Protein AF-A0A7S2L6E2-F1 (afdb_monomer_lite)

Structure (mmCIF, N/CA/C/O backbone):
data_AF-A0A7S2L6E2-F1
#
_entry.id   AF-A0A7S2L6E2-F1
#
loop_
_atom_site.group_PDB
_atom_site.id
_atom_site.type_symbol
_atom_site.label_atom_id
_atom_site.label_alt_id
_atom_site.label_comp_id
_atom_site.label_asym_id
_atom_site.label_entity_id
_atom_site.label_seq_id
_atom_site.pdbx_PDB_ins_code
_atom_site.Cartn_x
_atom_site.Cartn_y
_atom_site.Cartn_z
_atom_site.occupancy
_atom_site.B_iso_or_equiv
_atom_site.auth_seq_id
_atom_site.auth_comp_id
_atom_site.auth_asym_id
_atom_site.auth_atom_id
_atom_site.pdbx_PDB_model_num
ATOM 1 N N . TRP A 1 1 ? -18.688 -14.674 18.213 1.00 57.94 1 TRP A N 1
ATOM 2 C CA . TRP A 1 1 ? -18.823 -13.548 17.259 1.00 57.94 1 TRP A CA 1
ATOM 3 C C . TRP A 1 1 ? -17.588 -12.657 17.196 1.00 57.94 1 TRP A C 1
ATOM 5 O O . TRP A 1 1 ? -17.232 -12.228 16.106 1.00 57.94 1 TRP A O 1
ATOM 15 N N . ASP A 1 2 ? -16.899 -12.403 18.311 1.00 62.44 2 ASP A N 1
ATOM 16 C CA . ASP A 1 2 ? -15.713 -11.535 18.310 1.00 62.44 2 ASP A CA 1
ATOM 17 C C . ASP A 1 2 ? -14.498 -12.112 17.561 1.00 62.44 2 ASP A C 1
ATOM 19 O O . ASP A 1 2 ? -13.817 -11.354 16.877 1.00 62.44 2 ASP A O 1
ATOM 23 N N . CYS A 1 3 ? -14.286 -13.435 17.555 1.00 66.88 3 CYS A N 1
ATOM 24 C CA . CYS A 1 3 ? -13.212 -14.052 16.760 1.00 66.88 3 CYS A CA 1
ATOM 25 C C . CYS A 1 3 ? -13.378 -13.791 15.254 1.00 66.88 3 CYS A C 1
ATOM 27 O O . CYS A 1 3 ? -12.407 -13.504 14.566 1.00 66.88 3 CYS A O 1
ATOM 29 N N . VAL A 1 4 ? -14.619 -13.820 14.750 1.00 79.94 4 VAL A N 1
ATOM 30 C CA . VAL A 1 4 ? -14.927 -13.592 13.326 1.00 79.94 4 VAL A CA 1
ATOM 31 C C . VAL A 1 4 ? -14.573 -12.163 12.905 1.00 79.94 4 VAL A C 1
ATOM 33 O O . VAL A 1 4 ? -14.143 -11.939 11.779 1.00 79.94 4 VAL A O 1
ATOM 36 N N . ARG A 1 5 ? -14.682 -11.193 13.822 1.00 81.50 5 ARG A N 1
ATOM 37 C CA . ARG A 1 5 ? -14.295 -9.796 13.569 1.00 81.50 5 ARG A CA 1
ATOM 38 C C . ARG A 1 5 ? -12.783 -9.613 13.450 1.00 81.50 5 ARG A C 1
ATOM 40 O O . ARG A 1 5 ? -12.361 -8.671 12.795 1.00 81.50 5 ARG A O 1
ATOM 47 N N . LEU A 1 6 ? -11.984 -10.492 14.059 1.00 84.81 6 LEU A N 1
ATOM 48 C CA . LEU A 1 6 ? -10.519 -10.437 14.008 1.00 84.81 6 LEU A CA 1
ATOM 49 C C . LEU A 1 6 ? -9.946 -11.041 12.722 1.00 84.81 6 LEU A C 1
ATOM 51 O O . LEU A 1 6 ? -8.892 -10.596 12.274 1.00 84.81 6 LEU A O 1
ATOM 55 N N . VAL A 1 7 ? -10.641 -12.017 12.125 1.00 88.88 7 VAL A N 1
ATOM 56 C CA . VAL A 1 7 ? -10.213 -12.736 10.910 1.00 88.88 7 VAL A CA 1
ATOM 57 C C . VAL A 1 7 ? -9.675 -11.816 9.807 1.00 88.88 7 VAL A C 1
ATOM 59 O O . VAL A 1 7 ? -8.563 -12.079 9.356 1.00 88.88 7 VAL A O 1
ATOM 62 N N . PRO A 1 8 ? -10.364 -10.738 9.381 1.00 90.75 8 PRO A N 1
ATOM 63 C CA . PRO A 1 8 ? -9.850 -9.886 8.307 1.00 90.75 8 PRO A CA 1
ATOM 64 C C . PRO A 1 8 ? -8.519 -9.206 8.661 1.00 90.75 8 PRO A C 1
ATOM 66 O O . PRO A 1 8 ? -7.648 -9.100 7.807 1.00 90.75 8 PRO A O 1
ATOM 69 N N . PHE A 1 9 ? -8.316 -8.802 9.918 1.00 93.62 9 PHE A N 1
ATOM 70 C CA . PHE A 1 9 ? -7.087 -8.129 10.357 1.00 93.62 9 PHE A CA 1
ATOM 71 C C . PHE A 1 9 ? -5.931 -9.105 10.533 1.00 93.62 9 PHE A C 1
ATOM 73 O O . PHE A 1 9 ? -4.810 -8.822 10.126 1.00 93.62 9 PHE A O 1
ATOM 80 N N . VAL A 1 10 ? -6.203 -10.271 11.121 1.00 93.06 10 VAL A N 1
ATOM 81 C CA . VAL A 1 10 ? -5.196 -11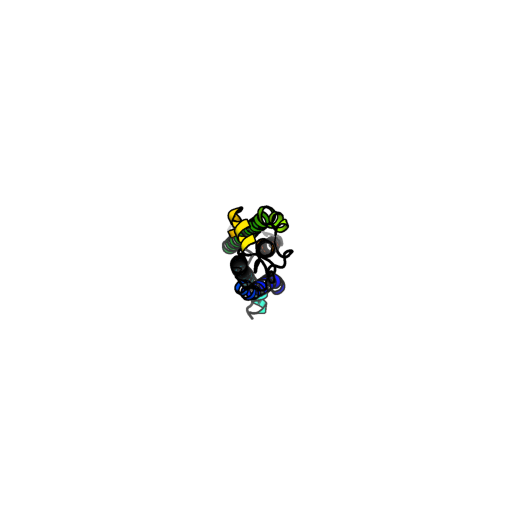.324 11.282 1.00 93.06 10 VAL A CA 1
ATOM 82 C C . VAL A 1 10 ? -4.794 -11.871 9.915 1.00 93.06 10 VAL A C 1
ATOM 84 O O . VAL A 1 10 ? -3.606 -11.975 9.635 1.00 93.06 10 VAL A O 1
ATOM 87 N N . GLY A 1 11 ? -5.764 -12.149 9.042 1.00 94.25 11 GLY A N 1
ATOM 88 C CA . GLY A 1 11 ? -5.516 -12.621 7.681 1.00 94.25 11 GLY A CA 1
ATOM 89 C C . GLY A 1 11 ? -4.717 -11.617 6.852 1.00 94.25 11 GLY A C 1
ATOM 90 O O . GLY A 1 11 ? -3.721 -12.000 6.242 1.00 94.25 11 GLY A O 1
ATOM 91 N N . TRP A 1 12 ? -5.092 -10.332 6.884 1.00 96.31 12 TRP A N 1
ATOM 92 C CA . TRP A 1 12 ? -4.345 -9.283 6.180 1.00 96.31 12 TRP A CA 1
ATOM 93 C C . TRP A 1 12 ? -2.931 -9.097 6.741 1.00 96.31 12 TRP A C 1
ATOM 95 O O . TRP A 1 12 ? -1.981 -8.981 5.975 1.00 96.31 12 TRP A O 1
ATOM 105 N N . SER A 1 13 ? -2.767 -9.147 8.067 1.00 94.75 13 SER A N 1
ATOM 106 C CA . SER A 1 13 ? -1.455 -9.083 8.725 1.00 94.75 13 SER A CA 1
ATOM 107 C C . SER A 1 13 ? -0.544 -10.246 8.318 1.00 94.75 13 SER A C 1
ATOM 109 O O . SER A 1 13 ? 0.611 -10.033 7.963 1.00 94.75 13 SER A O 1
ATOM 111 N N . ILE A 1 14 ? -1.069 -11.477 8.307 1.00 94.94 14 ILE A N 1
ATOM 112 C CA . ILE A 1 14 ? -0.335 -12.666 7.855 1.00 94.94 14 ILE A CA 1
ATOM 113 C C . ILE A 1 14 ? 0.101 -12.482 6.399 1.00 94.94 14 ILE A C 1
ATOM 115 O O . ILE A 1 14 ? 1.290 -12.582 6.107 1.00 94.94 14 ILE A O 1
ATOM 119 N N . MET A 1 15 ? -0.834 -12.149 5.504 1.00 95.50 15 MET A N 1
ATOM 120 C CA . MET A 1 15 ? -0.528 -11.867 4.097 1.00 95.50 15 MET A CA 1
ATOM 121 C C . MET A 1 15 ? 0.571 -10.809 3.946 1.00 95.50 15 MET A C 1
ATOM 123 O O . MET A 1 15 ? 1.507 -11.010 3.176 1.00 95.50 15 MET A O 1
ATOM 127 N N . ALA A 1 16 ? 0.498 -9.717 4.710 1.00 94.19 16 ALA A N 1
ATOM 128 C CA . ALA A 1 16 ? 1.498 -8.657 4.682 1.00 94.19 16 ALA A CA 1
ATOM 129 C C . ALA A 1 16 ? 2.886 -9.147 5.099 1.00 94.19 16 ALA A C 1
ATOM 131 O O . ALA A 1 16 ? 3.859 -8.892 4.394 1.00 94.19 16 ALA A O 1
ATOM 132 N N . ILE A 1 17 ? 2.982 -9.901 6.193 1.00 94.75 17 ILE A N 1
ATOM 133 C CA . ILE A 1 17 ? 4.255 -10.443 6.681 1.00 94.75 17 ILE A CA 1
ATOM 134 C C . ILE A 1 17 ? 4.875 -11.400 5.655 1.00 94.75 17 ILE A C 1
ATOM 136 O O . ILE A 1 17 ? 6.070 -11.309 5.378 1.00 94.75 17 ILE A O 1
ATOM 140 N N . PHE A 1 18 ? 4.074 -12.288 5.060 1.00 95.00 18 PHE A N 1
ATOM 141 C CA . PHE A 1 18 ? 4.559 -13.255 4.070 1.00 95.00 18 PHE A CA 1
ATOM 142 C C . PHE A 1 18 ? 4.944 -12.622 2.728 1.00 95.00 18 PHE A C 1
ATOM 144 O O . PHE A 1 18 ? 5.744 -13.202 1.999 1.00 95.00 18 PHE A O 1
ATOM 151 N N . ALA A 1 19 ? 4.430 -11.433 2.408 1.00 91.06 19 ALA A N 1
ATOM 152 C CA . ALA A 1 19 ? 4.796 -10.720 1.189 1.00 91.06 19 ALA A CA 1
ATOM 153 C C . ALA A 1 19 ? 6.170 -10.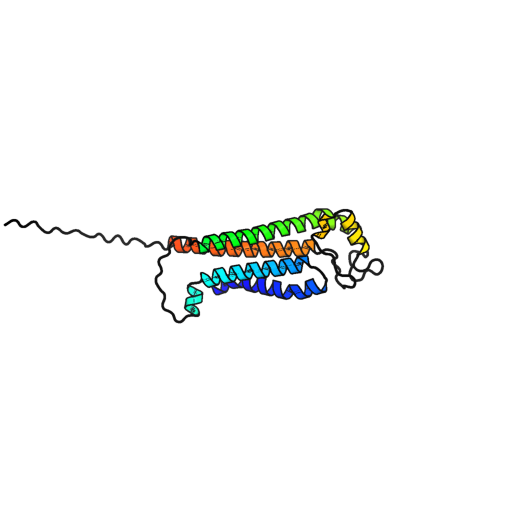023 1.281 1.00 91.06 19 ALA A C 1
ATOM 155 O O . ALA A 1 19 ? 6.833 -9.841 0.259 1.00 91.06 19 ALA A O 1
ATOM 156 N N . ILE A 1 20 ? 6.636 -9.675 2.492 1.00 91.94 20 ILE A N 1
ATOM 157 C CA . ILE A 1 20 ? 7.893 -8.930 2.703 1.00 91.94 20 ILE A CA 1
ATOM 158 C C . ILE A 1 20 ? 9.111 -9.619 2.061 1.00 91.94 20 ILE A C 1
ATOM 160 O O . ILE A 1 20 ? 9.826 -8.938 1.324 1.00 91.94 20 ILE A O 1
ATOM 164 N N . PRO A 1 21 ? 9.377 -10.927 2.275 1.00 91.50 21 PRO A N 1
ATOM 165 C CA . PRO A 1 21 ? 10.561 -11.571 1.707 1.00 91.50 21 PRO A CA 1
ATOM 166 C C . PRO A 1 21 ? 10.574 -11.552 0.176 1.00 91.50 21 PRO A C 1
ATOM 168 O O . PRO A 1 21 ? 11.630 -11.345 -0.416 1.00 91.50 21 PRO A O 1
ATOM 171 N N . GLY A 1 22 ? 9.408 -11.720 -0.459 1.00 88.50 22 GLY A N 1
ATOM 172 C CA . GLY A 1 22 ? 9.279 -11.693 -1.917 1.00 88.50 22 GLY A CA 1
ATOM 173 C C . GLY A 1 22 ? 9.608 -10.317 -2.494 1.00 88.50 22 GLY A C 1
ATOM 174 O O . GLY A 1 22 ? 10.464 -10.200 -3.369 1.00 88.50 22 GLY A O 1
ATOM 175 N N . TYR A 1 23 ? 9.005 -9.259 -1.948 1.00 88.44 23 TYR A N 1
ATOM 176 C CA . TYR A 1 23 ? 9.288 -7.892 -2.396 1.00 88.44 23 TYR A CA 1
ATOM 177 C C . TYR A 1 23 ? 10.726 -7.459 -2.100 1.00 88.44 23 TYR A C 1
ATOM 179 O O . TYR A 1 23 ? 11.367 -6.825 -2.940 1.00 88.44 23 TYR A O 1
ATOM 187 N N . ALA A 1 24 ? 11.273 -7.857 -0.949 1.00 88.81 24 ALA A N 1
ATOM 188 C CA . ALA A 1 24 ? 12.662 -7.588 -0.598 1.00 88.81 24 ALA A CA 1
ATOM 189 C C . ALA A 1 24 ? 13.649 -8.292 -1.546 1.00 88.81 24 ALA A C 1
ATOM 191 O O . ALA A 1 24 ? 14.655 -7.691 -1.923 1.00 88.81 24 ALA A O 1
ATOM 192 N N . ALA A 1 25 ? 13.358 -9.526 -1.972 1.00 87.38 25 ALA A N 1
ATOM 193 C CA . ALA A 1 25 ? 14.197 -10.264 -2.919 1.00 87.38 25 ALA A CA 1
ATOM 194 C C . ALA A 1 25 ? 14.266 -9.582 -4.296 1.00 87.38 25 ALA A C 1
ATOM 196 O O . ALA A 1 25 ? 15.330 -9.548 -4.914 1.00 87.38 25 ALA A O 1
ATOM 197 N N . ILE A 1 26 ? 13.155 -8.989 -4.742 1.00 85.50 26 ILE A N 1
ATOM 198 C CA . ILE A 1 26 ? 13.049 -8.257 -6.016 1.00 85.50 26 ILE A CA 1
ATOM 199 C C . ILE A 1 26 ? 13.599 -6.819 -5.890 1.00 85.50 26 ILE A C 1
ATOM 201 O O . ILE A 1 26 ? 13.895 -6.169 -6.890 1.00 85.50 26 ILE A O 1
ATOM 205 N N . GLY A 1 27 ? 13.810 -6.325 -4.664 1.00 84.31 27 GLY A N 1
ATOM 206 C CA . GLY A 1 27 ? 14.335 -4.983 -4.382 1.00 84.31 27 GLY A CA 1
ATOM 207 C C . GLY A 1 27 ? 13.270 -3.888 -4.313 1.00 84.31 27 GLY A C 1
ATOM 208 O O . GLY A 1 27 ? 13.601 -2.704 -4.294 1.00 84.31 27 GLY A O 1
ATOM 209 N N . TRP A 1 28 ? 11.992 -4.254 -4.248 1.00 87.56 28 TRP A N 1
ATOM 210 C CA . TRP A 1 28 ? 10.897 -3.295 -4.164 1.00 87.56 28 TRP A CA 1
ATOM 211 C C . TRP A 1 28 ? 10.680 -2.823 -2.725 1.00 87.56 28 TRP A C 1
ATOM 213 O O . TRP A 1 28 ? 9.952 -3.429 -1.941 1.00 87.56 28 TRP A O 1
ATOM 223 N N . VAL A 1 29 ? 11.321 -1.709 -2.373 1.00 87.94 29 VAL A N 1
ATOM 224 C CA . VAL A 1 29 ? 11.284 -1.153 -1.010 1.00 87.94 29 VAL A CA 1
ATOM 225 C C . VAL A 1 29 ? 9.899 -0.607 -0.627 1.00 87.94 29 VAL A C 1
ATOM 227 O O . VAL A 1 29 ? 9.450 -0.835 0.491 1.00 87.94 29 VAL A O 1
ATOM 230 N N . ALA A 1 30 ? 9.192 0.076 -1.529 1.00 87.44 30 ALA A N 1
ATOM 231 C CA . ALA A 1 30 ? 7.873 0.655 -1.274 1.00 87.44 30 ALA A CA 1
ATOM 232 C C . ALA A 1 30 ? 6.820 -0.390 -0.855 1.00 87.44 30 ALA A C 1
ATOM 234 O O . ALA A 1 30 ? 6.229 -0.193 0.210 1.00 87.44 30 ALA A O 1
ATOM 235 N N . PRO A 1 31 ? 6.645 -1.539 -1.542 1.00 87.81 31 PRO A N 1
ATOM 236 C CA . PRO A 1 31 ? 5.717 -2.564 -1.068 1.00 87.81 31 PRO A CA 1
ATOM 237 C C . PRO A 1 31 ? 6.149 -3.204 0.255 1.00 87.81 31 PRO A C 1
ATOM 239 O O . PRO A 1 31 ? 5.291 -3.578 1.053 1.00 87.81 31 PRO A O 1
ATOM 242 N N . VAL A 1 32 ? 7.454 -3.280 0.558 1.00 91.81 32 VAL A N 1
ATOM 243 C CA . VAL A 1 32 ? 7.920 -3.693 1.897 1.00 91.81 32 VAL A CA 1
ATOM 244 C C . VAL A 1 32 ? 7.445 -2.698 2.959 1.00 91.81 32 VAL A C 1
ATOM 246 O O . VAL A 1 32 ? 6.893 -3.106 3.983 1.00 91.81 32 VAL A O 1
ATOM 249 N N . VAL A 1 33 ? 7.599 -1.393 2.718 1.00 93.38 33 VAL A N 1
ATOM 250 C CA . VAL A 1 33 ? 7.110 -0.354 3.639 1.00 93.38 33 VAL A CA 1
ATOM 251 C C . VAL A 1 33 ? 5.583 -0.408 3.759 1.00 93.38 33 VAL A C 1
ATOM 253 O O . VAL A 1 33 ? 5.063 -0.361 4.876 1.00 93.38 33 VAL A O 1
ATOM 256 N N . ALA A 1 34 ? 4.857 -0.586 2.652 1.00 93.81 34 ALA A N 1
ATOM 257 C CA . ALA A 1 34 ? 3.402 -0.735 2.647 1.00 93.81 34 ALA A CA 1
ATOM 258 C C . ALA A 1 34 ? 2.944 -1.975 3.436 1.00 93.81 34 ALA A C 1
ATOM 260 O O . ALA A 1 34 ? 1.967 -1.908 4.191 1.00 93.81 34 ALA A O 1
ATOM 261 N N . ALA A 1 35 ? 3.661 -3.096 3.336 1.00 93.88 35 ALA A N 1
ATOM 262 C CA . ALA A 1 35 ? 3.393 -4.310 4.104 1.00 93.88 35 ALA A CA 1
ATOM 263 C C . ALA A 1 35 ? 3.634 -4.108 5.611 1.00 93.88 35 ALA A C 1
ATOM 265 O O . ALA A 1 35 ? 2.788 -4.487 6.429 1.00 93.88 35 ALA A O 1
ATOM 266 N N . VAL A 1 36 ? 4.728 -3.444 6.001 1.00 95.88 36 VAL A N 1
ATOM 267 C CA . VAL A 1 36 ? 4.995 -3.085 7.408 1.00 95.88 36 VAL A CA 1
ATOM 268 C C . VAL A 1 36 ? 3.906 -2.155 7.946 1.00 95.88 36 VAL A C 1
ATOM 270 O O . VAL A 1 36 ? 3.340 -2.414 9.009 1.00 95.88 36 VAL A O 1
ATOM 273 N N . PHE A 1 37 ? 3.545 -1.118 7.189 1.00 96.62 37 PHE A N 1
ATOM 274 C CA . PHE A 1 37 ? 2.451 -0.205 7.523 1.00 96.62 37 PHE A CA 1
ATOM 275 C C . PHE A 1 37 ? 1.122 -0.952 7.728 1.00 96.62 37 PHE A C 1
ATOM 277 O O . PHE A 1 37 ? 0.434 -0.748 8.731 1.00 96.62 37 PHE A O 1
ATOM 284 N N . SER A 1 38 ? 0.800 -1.881 6.826 1.00 96.81 38 SER A N 1
ATOM 285 C CA . SER A 1 38 ? -0.403 -2.721 6.898 1.00 96.81 38 SER A CA 1
ATOM 286 C C . SER A 1 38 ? -0.408 -3.613 8.143 1.00 96.81 38 SER A C 1
ATOM 288 O O . SER A 1 38 ? -1.436 -3.743 8.811 1.00 96.81 38 SER A O 1
ATOM 290 N N . THR A 1 39 ? 0.749 -4.184 8.489 1.00 96.19 39 THR A N 1
ATOM 291 C CA . THR A 1 39 ? 0.941 -5.024 9.681 1.00 96.19 39 THR A CA 1
ATOM 292 C C . THR A 1 39 ? 0.725 -4.219 10.960 1.00 96.19 39 THR A C 1
ATOM 294 O O . THR A 1 39 ? -0.006 -4.659 11.850 1.00 96.19 39 THR A O 1
ATOM 297 N N . LEU A 1 40 ? 1.291 -3.009 11.040 1.00 96.50 40 LEU A N 1
ATOM 298 C CA . LEU A 1 40 ? 1.101 -2.109 12.180 1.00 96.50 40 LEU A CA 1
ATOM 299 C C . LEU A 1 40 ? -0.371 -1.735 12.351 1.00 96.50 40 LEU A C 1
ATOM 301 O O . LEU A 1 40 ? -0.918 -1.894 13.442 1.00 96.50 40 LEU A O 1
ATOM 305 N N . MET A 1 41 ? -1.037 -1.307 11.274 1.00 96.81 41 MET A N 1
ATOM 306 C CA . MET A 1 41 ? -2.470 -1.004 11.301 1.00 96.81 41 MET A CA 1
ATOM 307 C C . MET A 1 41 ? -3.282 -2.198 11.824 1.00 96.81 41 MET A C 1
ATOM 309 O O . MET A 1 41 ? -4.127 -2.033 12.705 1.00 96.81 41 MET A O 1
ATOM 313 N N . CYS A 1 42 ? -3.010 -3.408 11.325 1.00 95.44 42 CYS A N 1
ATOM 314 C CA . CYS A 1 42 ? -3.701 -4.616 11.774 1.00 95.44 42 CYS A CA 1
ATOM 315 C C . CYS A 1 42 ? -3.427 -4.927 13.246 1.00 95.44 42 CYS A C 1
ATOM 317 O O . CYS A 1 42 ? -4.357 -5.290 13.963 1.00 95.44 42 CYS A O 1
ATOM 319 N N . ALA A 1 43 ? -2.196 -4.742 13.728 1.00 93.94 43 ALA A N 1
ATOM 320 C CA . ALA A 1 43 ? -1.859 -4.922 15.137 1.00 93.94 43 ALA A CA 1
ATOM 321 C C . ALA A 1 43 ? -2.652 -3.959 16.036 1.00 93.94 43 ALA A C 1
ATOM 323 O O . ALA A 1 43 ? -3.227 -4.390 17.038 1.00 93.94 43 ALA A O 1
ATOM 324 N N . PHE A 1 44 ? -2.770 -2.683 15.650 1.00 93.25 44 PHE A N 1
ATOM 325 C CA . PHE A 1 44 ? -3.605 -1.715 16.369 1.00 93.25 44 PHE A CA 1
ATOM 326 C C . PHE A 1 44 ? -5.089 -2.090 16.335 1.00 93.25 44 PHE A C 1
ATOM 328 O O . PHE A 1 44 ? -5.757 -2.026 17.369 1.00 93.25 44 PHE A O 1
ATOM 335 N N . ALA A 1 45 ? -5.603 -2.528 15.184 1.00 91.19 45 ALA A N 1
ATOM 336 C CA . ALA A 1 45 ? -6.991 -2.959 15.046 1.00 91.19 45 ALA A CA 1
ATOM 337 C C . ALA A 1 45 ? -7.302 -4.182 15.922 1.00 91.19 45 ALA A C 1
ATOM 339 O O . ALA A 1 45 ? -8.282 -4.181 16.673 1.00 91.19 45 ALA A O 1
ATOM 340 N N . VAL A 1 46 ? -6.436 -5.200 15.892 1.00 90.12 46 VAL A N 1
ATOM 341 C CA . VAL A 1 46 ? -6.543 -6.398 16.736 1.00 90.12 46 VAL A CA 1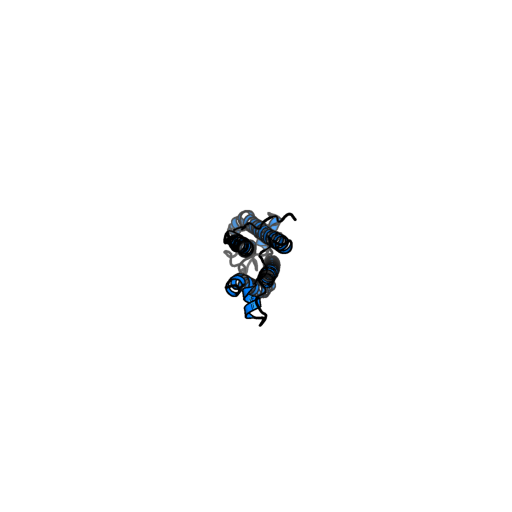
ATOM 342 C C . VAL A 1 46 ? -6.461 -6.021 18.210 1.00 90.12 46 VAL A C 1
ATOM 344 O O . VAL A 1 46 ? -7.316 -6.445 18.984 1.00 90.12 46 VAL A O 1
ATOM 347 N N . HIS A 1 47 ? -5.503 -5.178 18.605 1.00 87.69 47 HIS A N 1
ATOM 348 C CA . HIS A 1 47 ? -5.378 -4.716 19.987 1.00 87.69 47 HIS A CA 1
ATOM 349 C C . HIS A 1 47 ? -6.630 -3.958 20.454 1.00 87.69 47 HIS A C 1
ATOM 351 O O . HIS A 1 47 ? -7.144 -4.212 21.545 1.00 87.69 47 HIS A O 1
ATOM 357 N N . ALA A 1 48 ? -7.179 -3.070 19.622 1.00 85.75 48 ALA A N 1
ATOM 358 C CA . ALA A 1 48 ? -8.414 -2.347 19.918 1.00 85.75 48 ALA A CA 1
ATOM 359 C C . ALA A 1 48 ? -9.609 -3.298 20.092 1.00 85.75 48 ALA A C 1
ATOM 361 O O . ALA A 1 48 ? -10.388 -3.174 21.039 1.00 85.75 48 ALA A O 1
ATOM 362 N N . MET A 1 49 ? -9.745 -4.296 19.217 1.00 82.62 49 MET A N 1
ATOM 363 C CA . MET A 1 49 ? -10.818 -5.288 19.310 1.00 82.62 49 MET A CA 1
ATOM 364 C C . MET A 1 49 ? -10.655 -6.238 20.493 1.00 82.62 49 MET A C 1
ATOM 366 O O . MET A 1 49 ? -11.654 -6.543 21.145 1.00 82.62 49 MET A O 1
ATOM 370 N N . TRP A 1 50 ? -9.425 -6.641 20.810 1.00 77.69 50 TRP A N 1
ATOM 371 C CA . TRP A 1 50 ? -9.095 -7.456 21.978 1.00 77.69 50 TRP A CA 1
ATOM 372 C C . TRP A 1 50 ? -9.384 -6.718 23.284 1.00 77.69 50 TRP A C 1
ATOM 374 O O . TRP A 1 50 ? -9.990 -7.264 24.204 1.00 77.69 50 TRP A O 1
ATOM 384 N N . THR A 1 51 ? -8.997 -5.442 23.362 1.00 74.06 51 THR A N 1
ATOM 385 C CA . THR A 1 51 ? -9.207 -4.632 24.568 1.00 74.06 51 THR A CA 1
ATOM 386 C C . THR A 1 51 ? -10.674 -4.282 24.814 1.00 74.06 51 THR A C 1
ATOM 388 O O . THR A 1 51 ? -11.068 -4.031 25.953 1.00 74.06 51 THR A O 1
ATOM 391 N N . THR A 1 52 ? -11.489 -4.317 23.761 1.00 66.75 52 THR A N 1
ATOM 392 C CA . THR A 1 52 ? -12.910 -3.939 23.801 1.00 66.75 52 THR A CA 1
ATOM 393 C C . THR A 1 52 ? -13.852 -5.153 23.721 1.00 66.75 52 THR A C 1
ATOM 395 O O . THR A 1 52 ? -15.062 -5.018 23.887 1.00 66.75 52 THR A O 1
ATOM 398 N N . GLY A 1 53 ? -13.341 -6.359 23.453 1.00 63.38 53 GLY A N 1
ATOM 399 C CA . GLY A 1 53 ? -14.133 -7.588 23.371 1.00 63.38 53 GLY A CA 1
ATOM 400 C C . GLY A 1 53 ? -14.482 -8.151 24.746 1.00 63.38 53 GLY A C 1
ATOM 401 O O . GLY A 1 53 ? -13.660 -8.828 25.359 1.00 63.38 53 GLY A O 1
ATOM 402 N N . ARG A 1 54 ? -15.711 -7.897 25.220 1.00 58.44 54 ARG A N 1
ATOM 403 C CA . ARG A 1 54 ? -16.273 -8.541 26.425 1.00 58.44 54 ARG A CA 1
ATOM 404 C C . ARG A 1 54 ? -16.390 -10.057 26.243 1.00 58.44 54 ARG A C 1
ATOM 406 O O . ARG A 1 54 ? -15.877 -10.798 27.073 1.00 58.44 54 ARG A O 1
ATOM 413 N N . ASP A 1 55 ? -16.968 -10.496 25.125 1.00 53.25 55 ASP A N 1
ATOM 414 C CA . ASP A 1 55 ? -17.284 -11.909 24.874 1.00 53.25 55 ASP A CA 1
ATOM 415 C C . ASP A 1 55 ? -16.025 -12.768 24.703 1.00 53.25 55 ASP A C 1
ATOM 417 O O . ASP A 1 55 ? -15.980 -13.917 25.132 1.00 53.25 55 ASP A O 1
ATOM 421 N N . LEU A 1 56 ? -14.980 -12.212 24.081 1.00 52.50 56 LEU A N 1
ATOM 422 C CA . LEU A 1 56 ? -13.725 -12.930 23.844 1.00 52.50 56 LEU A CA 1
ATOM 423 C C . LEU A 1 56 ? -12.906 -13.087 25.130 1.00 52.50 56 LEU A C 1
ATOM 425 O O . LEU A 1 56 ? -12.309 -14.136 25.358 1.00 52.50 56 LEU A O 1
ATOM 429 N N . ARG A 1 57 ? -12.937 -12.069 26.003 1.00 56.44 57 ARG A N 1
ATOM 430 C CA . ARG A 1 57 ? -12.396 -12.182 27.360 1.00 56.44 57 ARG A CA 1
ATOM 431 C C . ARG A 1 57 ? -13.200 -13.176 28.181 1.00 56.44 57 ARG A C 1
ATOM 433 O O . ARG A 1 57 ? -12.583 -14.035 28.781 1.00 56.44 57 ARG A O 1
ATOM 440 N N . GLN A 1 58 ? -14.530 -13.136 28.168 1.00 54.03 58 GLN A N 1
ATOM 441 C CA . GLN A 1 58 ? -15.357 -14.104 28.907 1.00 54.03 58 GLN A CA 1
ATOM 442 C C . GLN A 1 58 ? -15.162 -15.557 28.444 1.00 54.03 58 GLN A C 1
ATOM 444 O O . GLN A 1 58 ? -15.230 -16.466 29.260 1.00 54.03 58 GLN A O 1
ATOM 449 N N . TYR A 1 59 ? -14.873 -15.794 27.161 1.00 52.75 59 TYR A N 1
ATOM 450 C CA . TYR A 1 59 ? -14.554 -17.141 26.668 1.00 52.75 59 TYR A CA 1
ATOM 451 C C . TYR A 1 59 ? -13.174 -17.653 27.120 1.00 52.75 59 TYR A C 1
ATOM 453 O O . TYR A 1 59 ? -12.992 -18.859 27.256 1.00 52.75 59 TYR A O 1
ATOM 461 N N . LEU A 1 60 ? -12.199 -16.758 27.324 1.00 55.44 60 LEU A N 1
ATOM 462 C CA . LEU A 1 60 ? -10.818 -17.101 27.705 1.00 55.44 60 LEU A CA 1
ATOM 463 C C . LEU A 1 60 ? -10.520 -16.935 29.201 1.00 55.44 60 LEU A C 1
ATOM 465 O O . LEU A 1 60 ? -9.559 -17.509 29.703 1.00 55.44 60 LEU A O 1
ATOM 469 N N . SER A 1 61 ? -11.322 -16.152 29.914 1.00 46.91 61 SER A N 1
ATOM 470 C CA . SER A 1 61 ? -11.213 -15.936 31.351 1.00 46.91 61 SER A CA 1
ATOM 471 C C . SER A 1 61 ? -12.460 -16.485 32.031 1.00 46.91 61 SER A C 1
ATOM 473 O O . SER A 1 61 ? -13.567 -16.035 31.765 1.00 46.91 61 SER A O 1
ATOM 475 N N . LEU A 1 62 ? -12.256 -17.449 32.932 1.00 47.94 62 LEU A N 1
ATOM 476 C CA . LEU A 1 62 ? -13.230 -18.022 33.877 1.00 47.94 62 LEU A CA 1
ATOM 477 C C . LEU A 1 62 ? -13.769 -16.981 34.890 1.00 47.94 62 LEU A C 1
ATOM 479 O O . LEU A 1 62 ? -14.025 -17.307 36.046 1.00 47.94 62 LEU A O 1
ATOM 483 N N . LEU A 1 63 ? -13.867 -15.708 34.506 1.00 46.31 63 LEU A N 1
ATOM 484 C CA . LEU A 1 63 ? -14.229 -14.613 35.394 1.00 46.31 63 LEU A CA 1
ATOM 485 C C . LEU A 1 63 ? -15.708 -14.242 35.211 1.00 46.31 63 LEU A C 1
ATOM 487 O O . LEU A 1 63 ? -16.187 -14.189 34.073 1.00 46.31 63 LEU A O 1
ATOM 491 N N . PRO A 1 64 ? -16.438 -13.983 36.313 1.00 47.53 64 PRO A N 1
ATOM 492 C CA . PRO A 1 64 ? -17.845 -13.633 36.245 1.00 47.53 64 PRO A CA 1
ATOM 493 C C . PRO A 1 64 ? -18.051 -12.341 35.451 1.00 47.53 64 PRO A C 1
ATOM 495 O O . PRO A 1 64 ? -17.227 -11.426 35.473 1.00 47.53 64 PRO A O 1
ATOM 498 N N . ALA A 1 65 ? -19.174 -12.278 34.739 1.00 53.34 65 ALA A N 1
ATOM 499 C CA . ALA A 1 65 ? -19.603 -11.088 34.029 1.00 53.34 65 ALA A CA 1
ATOM 500 C C . ALA A 1 65 ? -19.877 -9.956 35.031 1.00 53.34 65 ALA A C 1
ATOM 502 O O . ALA A 1 65 ? -20.892 -9.981 35.716 1.00 53.34 65 ALA A O 1
ATOM 503 N N . GLU A 1 66 ? -18.990 -8.966 35.131 1.00 51.16 66 GLU A N 1
ATOM 504 C CA . GLU A 1 66 ? -19.347 -7.721 35.810 1.00 51.16 66 GLU A CA 1
ATOM 505 C C . GLU A 1 66 ? -20.280 -6.889 34.920 1.00 51.16 66 GLU A C 1
ATOM 507 O O . GLU A 1 66 ? -19.932 -6.504 33.792 1.00 51.16 66 GLU A O 1
ATOM 512 N N . ASP A 1 67 ? -21.463 -6.597 35.464 1.00 44.50 67 ASP A N 1
ATOM 513 C CA . ASP A 1 67 ? -22.519 -5.745 34.916 1.00 44.50 67 ASP A CA 1
ATOM 514 C C . ASP A 1 67 ? -22.075 -4.274 34.845 1.00 44.50 67 ASP A C 1
ATOM 516 O O . ASP A 1 67 ? -22.548 -3.391 35.555 1.00 44.50 67 ASP A O 1
ATOM 520 N N . GLY A 1 68 ? -21.118 -3.978 33.968 1.00 48.53 68 GLY A N 1
ATOM 521 C CA . GLY A 1 68 ? -20.710 -2.603 33.701 1.00 48.53 68 GLY A CA 1
ATOM 522 C C . GLY A 1 68 ? -21.713 -1.923 32.772 1.00 48.53 68 GLY A C 1
ATOM 523 O O . GLY A 1 68 ? -21.726 -2.214 31.568 1.00 48.53 68 GLY A O 1
ATOM 524 N N . ALA A 1 69 ? -22.516 -1.015 33.327 1.00 42.56 69 ALA A N 1
ATOM 525 C CA . ALA A 1 69 ? -23.364 -0.081 32.594 1.00 42.56 69 ALA A CA 1
ATOM 526 C C . ALA A 1 69 ? -22.573 0.630 31.479 1.00 42.56 69 ALA A C 1
ATOM 528 O O . ALA A 1 69 ? -21.453 1.101 31.687 1.00 42.56 69 ALA A O 1
ATOM 529 N N . ALA A 1 70 ? -23.153 0.691 30.278 1.00 48.97 70 ALA A N 1
ATOM 530 C CA . ALA A 1 70 ? -22.539 1.320 29.115 1.00 48.97 70 ALA A CA 1
ATOM 531 C C . ALA A 1 70 ? -22.491 2.847 29.288 1.00 48.97 70 ALA A C 1
ATOM 533 O O . ALA A 1 70 ? -23.444 3.558 28.972 1.00 48.97 70 ALA A O 1
ATOM 534 N N . THR A 1 71 ? -21.370 3.365 29.784 1.00 45.06 71 THR A N 1
ATOM 535 C CA . THR A 1 71 ? -21.032 4.785 29.659 1.00 45.06 71 THR A CA 1
ATOM 536 C C . THR A 1 71 ? -20.651 5.086 28.203 1.00 45.06 71 THR A C 1
ATOM 538 O O . THR A 1 71 ? -20.226 4.194 27.466 1.00 45.06 71 THR A O 1
ATOM 541 N N . GLY A 1 72 ? -20.893 6.322 27.745 1.00 52.50 72 GLY A N 1
ATOM 542 C CA . GLY A 1 72 ? -20.671 6.755 26.356 1.00 52.50 72 GLY A CA 1
ATOM 543 C C . GLY A 1 72 ? -19.243 6.506 25.831 1.00 52.50 72 GLY A C 1
ATOM 544 O O . GLY A 1 72 ? -18.389 6.009 26.563 1.00 52.50 72 GLY A O 1
ATOM 545 N N . PRO A 1 73 ? -18.938 6.846 24.561 1.00 58.84 73 PRO A N 1
ATOM 546 C CA . PRO A 1 73 ? -17.647 6.518 23.961 1.00 58.84 73 PRO A CA 1
ATOM 547 C C . PRO A 1 73 ? -16.502 7.069 24.814 1.00 58.84 73 PRO A C 1
ATOM 549 O O . PRO A 1 73 ? -16.318 8.284 24.922 1.00 58.84 73 PRO A O 1
ATOM 552 N N . SER A 1 74 ? -15.747 6.151 25.419 1.00 69.88 74 SER A N 1
ATOM 553 C CA . SER A 1 74 ? -14.611 6.468 26.275 1.00 69.88 74 SER A CA 1
ATOM 554 C C . SER A 1 74 ? -13.556 7.256 25.493 1.00 69.88 74 SER A C 1
ATOM 556 O O . SER A 1 74 ? -13.472 7.158 24.263 1.00 69.88 74 SER A O 1
ATOM 558 N N . ALA A 1 75 ? -12.705 8.015 26.191 1.00 75.25 75 ALA A N 1
ATOM 559 C CA . ALA A 1 75 ? -11.565 8.697 25.570 1.00 75.25 75 ALA A CA 1
ATOM 560 C C . ALA A 1 75 ? -10.708 7.732 24.719 1.00 75.25 75 ALA A C 1
ATOM 562 O O . ALA A 1 75 ? -10.268 8.091 23.628 1.00 75.25 75 ALA A O 1
ATOM 563 N N . ALA A 1 76 ? -10.586 6.472 25.155 1.00 75.94 76 ALA A N 1
ATOM 564 C CA . ALA A 1 76 ? -9.924 5.402 24.412 1.00 75.94 76 ALA A CA 1
ATOM 565 C C . ALA A 1 76 ? -10.606 5.086 23.066 1.00 75.94 76 ALA A C 1
ATOM 567 O O . ALA A 1 76 ? -9.924 4.931 22.056 1.00 75.94 76 ALA A O 1
ATOM 568 N N . THR A 1 77 ? -11.942 5.063 23.011 1.00 77.94 77 THR A N 1
ATOM 569 C CA . THR A 1 77 ? -12.691 4.822 21.760 1.00 77.94 77 THR A CA 1
ATOM 570 C C . THR A 1 77 ? -12.483 5.958 20.757 1.00 77.94 77 THR A C 1
ATOM 572 O O . THR A 1 77 ? -12.343 5.722 19.554 1.00 77.94 77 THR A O 1
ATOM 575 N N . ARG A 1 78 ? -12.429 7.207 21.242 1.00 83.31 78 ARG A N 1
ATOM 576 C CA . ARG A 1 78 ? -12.133 8.379 20.402 1.00 83.31 78 ARG A CA 1
ATOM 577 C C . ARG A 1 78 ? -10.714 8.308 19.842 1.00 83.31 78 ARG A C 1
ATOM 579 O O . ARG A 1 78 ? -10.547 8.464 18.638 1.00 83.31 78 ARG A O 1
ATOM 586 N N . ALA A 1 79 ? -9.727 7.993 20.681 1.00 87.06 79 ALA A N 1
ATOM 587 C CA . ALA A 1 79 ? -8.340 7.829 20.253 1.00 87.06 79 ALA A CA 1
ATOM 588 C C . ALA A 1 79 ? -8.194 6.719 19.197 1.00 87.06 79 ALA A C 1
ATOM 590 O O . ALA A 1 79 ? -7.617 6.957 18.141 1.00 87.06 79 ALA A O 1
ATOM 591 N N . GLN A 1 80 ? -8.794 5.545 19.421 1.00 88.69 80 GLN A N 1
ATOM 592 C CA . GLN A 1 80 ? -8.795 4.442 18.449 1.00 88.69 80 GLN A CA 1
ATOM 593 C C . GLN A 1 80 ? -9.466 4.827 17.127 1.00 88.69 80 GLN A C 1
ATOM 595 O O . GLN A 1 80 ? -8.975 4.466 16.062 1.00 88.69 80 GLN A O 1
ATOM 600 N N . THR A 1 81 ? -10.557 5.595 17.185 1.00 89.75 81 THR A N 1
ATOM 601 C CA . THR A 1 81 ? -11.210 6.121 15.981 1.00 89.75 81 THR A CA 1
ATOM 602 C C . THR A 1 81 ? -10.271 7.046 15.212 1.00 89.75 81 THR A C 1
ATOM 604 O O . THR A 1 81 ? -10.138 6.886 14.005 1.00 89.75 81 THR A O 1
ATOM 607 N N . CYS A 1 82 ? -9.597 7.983 15.888 1.00 92.44 82 CYS A N 1
ATOM 608 C CA . CYS A 1 82 ? -8.629 8.868 15.240 1.00 92.44 82 CYS A CA 1
ATOM 609 C C . CYS A 1 82 ? -7.498 8.071 14.581 1.00 92.44 82 CYS A C 1
ATOM 611 O O . CYS A 1 82 ? -7.184 8.318 13.425 1.00 92.44 82 CYS A O 1
ATOM 613 N N . VAL A 1 83 ? -6.943 7.075 15.277 1.00 93.44 83 VAL A N 1
ATOM 614 C CA . VAL A 1 83 ? -5.887 6.208 14.733 1.00 93.44 83 VAL A CA 1
ATOM 615 C C . VAL A 1 83 ? -6.371 5.471 13.481 1.00 93.44 83 VAL A C 1
ATOM 617 O O . VAL A 1 83 ? -5.697 5.496 12.455 1.00 93.44 83 VAL A O 1
ATOM 620 N N . ALA A 1 84 ? -7.558 4.866 13.528 1.00 93.44 84 ALA A N 1
ATOM 621 C CA . ALA A 1 84 ? -8.130 4.146 12.395 1.00 93.44 84 ALA A CA 1
ATOM 622 C C . ALA A 1 84 ? -8.430 5.065 11.193 1.00 93.44 84 ALA A C 1
ATOM 624 O O . ALA A 1 84 ? -8.183 4.676 10.048 1.00 93.44 84 ALA A O 1
ATOM 625 N N . VAL A 1 85 ? -8.896 6.299 11.438 1.00 95.75 85 VAL A N 1
ATOM 626 C CA . VAL A 1 85 ? -9.048 7.328 10.393 1.00 95.75 85 VAL A CA 1
ATOM 627 C C . VAL A 1 85 ? -7.693 7.666 9.782 1.00 95.75 85 VAL A C 1
ATOM 629 O O . VAL A 1 85 ? -7.573 7.627 8.562 1.00 95.75 85 VAL A O 1
ATOM 632 N N . THR A 1 86 ? -6.672 7.940 10.596 1.00 96.38 86 THR A N 1
ATOM 633 C CA . THR A 1 86 ? -5.333 8.286 10.104 1.00 96.38 86 THR A CA 1
ATOM 634 C C . THR A 1 86 ? -4.758 7.182 9.224 1.00 96.38 86 THR A C 1
ATOM 636 O O . THR A 1 86 ? -4.344 7.468 8.106 1.00 96.38 86 THR A O 1
ATOM 639 N N . PHE A 1 87 ? -4.789 5.920 9.670 1.00 96.69 87 PHE A N 1
ATOM 640 C CA . PHE A 1 87 ? -4.315 4.797 8.855 1.00 96.69 87 PHE A CA 1
ATOM 641 C C . PHE A 1 87 ? -5.077 4.684 7.530 1.00 96.69 87 PHE A C 1
ATOM 643 O O . PHE A 1 87 ? -4.455 4.525 6.485 1.00 96.69 87 PHE A O 1
ATOM 650 N N . SER A 1 88 ? -6.406 4.816 7.556 1.00 96.62 88 SER A N 1
ATOM 651 C CA . SER A 1 88 ? -7.227 4.715 6.343 1.00 96.62 88 SER A CA 1
ATOM 652 C C . SER A 1 88 ? -6.930 5.850 5.360 1.00 96.62 88 SER A C 1
ATOM 654 O O . SER A 1 88 ? -6.749 5.606 4.171 1.00 96.62 88 SER A O 1
ATOM 656 N N . VAL A 1 89 ? -6.845 7.092 5.849 1.00 97.62 89 VAL A N 1
ATOM 657 C CA . VAL A 1 89 ? -6.554 8.273 5.022 1.00 97.62 89 VAL A CA 1
ATOM 658 C C . VAL A 1 89 ? -5.162 8.176 4.413 1.00 97.62 89 VAL A C 1
ATOM 660 O O . VAL A 1 89 ? -5.022 8.391 3.214 1.00 97.62 89 VAL A O 1
ATOM 663 N N . VAL A 1 90 ? -4.150 7.813 5.206 1.00 97.62 90 VAL A N 1
ATOM 664 C CA . VAL A 1 90 ? -2.778 7.636 4.709 1.00 97.62 90 VAL A CA 1
ATOM 665 C C . VAL A 1 90 ? -2.725 6.532 3.653 1.00 97.62 90 VAL A C 1
ATOM 667 O O . VAL A 1 90 ? -2.125 6.742 2.604 1.00 97.62 90 VAL A O 1
ATOM 670 N N . ALA A 1 91 ? -3.403 5.401 3.878 1.00 97.19 91 ALA A N 1
ATOM 671 C CA . ALA A 1 91 ? -3.458 4.301 2.916 1.00 97.19 91 ALA A CA 1
ATOM 672 C C . ALA A 1 91 ? -4.076 4.733 1.576 1.00 97.19 91 ALA A C 1
ATOM 674 O O . ALA A 1 91 ? -3.480 4.512 0.528 1.00 97.19 91 ALA A O 1
ATOM 675 N N . P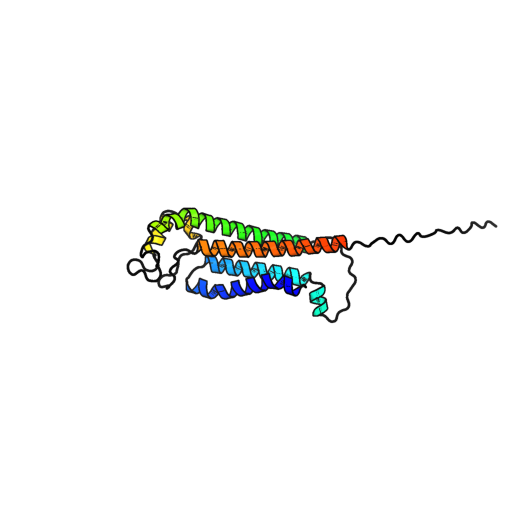HE A 1 92 ? -5.240 5.393 1.596 1.00 98.19 92 PHE A N 1
ATOM 676 C CA . PHE A 1 92 ? -5.892 5.846 0.363 1.00 98.19 92 PHE A CA 1
ATOM 677 C C . PHE A 1 92 ? -5.146 6.983 -0.332 1.00 98.19 92 PHE A C 1
ATOM 679 O O . PHE A 1 92 ? -5.106 7.008 -1.558 1.00 98.19 92 PHE A O 1
ATOM 686 N N . ALA A 1 93 ? -4.556 7.917 0.419 1.00 97.31 93 ALA A N 1
ATOM 687 C CA . ALA A 1 93 ? -3.770 9.002 -0.161 1.00 97.31 93 ALA A CA 1
ATOM 688 C C . ALA A 1 93 ? -2.522 8.464 -0.870 1.00 97.31 93 ALA A C 1
ATOM 690 O O . ALA A 1 93 ? -2.223 8.884 -1.986 1.00 97.31 93 ALA A O 1
ATOM 691 N N . TRP A 1 94 ? -1.836 7.501 -0.250 1.00 96.50 94 TRP A N 1
ATOM 692 C CA . TRP A 1 94 ? -0.699 6.829 -0.867 1.00 96.50 94 TRP A CA 1
ATOM 693 C C . TRP A 1 94 ? -1.145 6.009 -2.087 1.00 96.50 94 TRP A C 1
ATOM 695 O O . TRP A 1 94 ? -0.617 6.214 -3.174 1.00 96.50 94 TRP A O 1
ATOM 705 N N . ALA A 1 95 ? -2.213 5.213 -1.977 1.00 96.75 95 ALA A N 1
ATOM 706 C CA . ALA A 1 95 ? -2.749 4.476 -3.123 1.00 96.75 95 ALA A CA 1
ATOM 707 C C . ALA A 1 95 ? -3.104 5.387 -4.312 1.00 96.75 95 ALA A C 1
ATOM 709 O O . ALA A 1 95 ? -2.812 5.068 -5.463 1.00 96.75 95 ALA A O 1
ATOM 710 N N . ALA A 1 96 ? -3.725 6.539 -4.040 1.00 97.31 96 ALA A N 1
ATOM 711 C CA . ALA A 1 96 ? -4.071 7.517 -5.064 1.00 97.31 96 ALA A CA 1
ATOM 712 C C . ALA A 1 96 ? -2.829 8.104 -5.746 1.00 97.31 96 ALA A C 1
ATOM 714 O O . ALA A 1 96 ? -2.845 8.288 -6.963 1.00 97.31 96 ALA A O 1
ATOM 715 N N . LEU A 1 97 ? -1.760 8.370 -4.988 1.00 95.50 97 LEU A N 1
ATOM 716 C CA . LEU A 1 97 ? -0.480 8.810 -5.540 1.00 95.50 97 LEU A CA 1
ATOM 717 C C . LEU A 1 97 ? 0.102 7.748 -6.480 1.00 95.50 97 LEU A C 1
ATOM 719 O O . LEU A 1 97 ? 0.429 8.075 -7.620 1.00 95.50 97 LEU A O 1
ATOM 723 N N . ASP A 1 98 ? 0.148 6.485 -6.057 1.00 94.62 98 ASP A N 1
ATOM 724 C CA . ASP A 1 98 ? 0.707 5.400 -6.871 1.00 94.62 98 ASP A CA 1
ATOM 725 C C . ASP A 1 98 ? -0.098 5.181 -8.161 1.00 94.62 98 ASP A C 1
ATOM 727 O O . ASP A 1 98 ? 0.468 5.059 -9.251 1.00 94.62 98 ASP A O 1
ATOM 731 N N . PHE A 1 99 ? -1.434 5.208 -8.082 1.00 96.19 99 PHE A N 1
ATOM 732 C CA . PHE A 1 99 ? -2.287 5.127 -9.270 1.00 96.19 99 PHE A CA 1
ATOM 733 C C . PHE A 1 99 ? -2.138 6.339 -10.188 1.00 96.19 99 PHE A C 1
ATOM 735 O O . PHE A 1 99 ? -2.177 6.179 -11.413 1.00 96.19 99 PHE A O 1
ATOM 742 N N . ALA A 1 100 ? -1.961 7.540 -9.633 1.00 96.25 100 ALA A N 1
ATOM 743 C CA . ALA A 1 100 ? -1.733 8.743 -10.421 1.00 96.25 100 ALA A CA 1
ATOM 744 C C . ALA A 1 100 ? -0.405 8.650 -11.179 1.00 96.25 100 ALA A C 1
ATOM 746 O O . ALA A 1 100 ? -0.394 8.833 -12.397 1.00 96.25 100 ALA A O 1
ATOM 747 N N . VAL A 1 101 ? 0.690 8.291 -10.503 1.00 94.38 101 VAL A N 1
ATOM 748 C CA . VAL A 1 101 ? 2.007 8.081 -11.130 1.00 94.38 101 VAL A CA 1
ATOM 749 C C . VAL A 1 101 ? 1.933 6.984 -12.192 1.00 94.38 101 VAL A C 1
ATOM 751 O O . VAL A 1 101 ? 2.400 7.175 -13.318 1.00 94.38 101 VAL A O 1
ATOM 754 N N . HIS A 1 102 ? 1.271 5.866 -11.886 1.00 94.25 102 HIS A N 1
ATOM 755 C CA . HIS A 1 102 ? 1.068 4.794 -12.853 1.00 94.25 102 HIS A CA 1
ATOM 756 C C . HIS A 1 102 ? 0.339 5.279 -14.107 1.00 94.25 102 HIS A C 1
ATOM 758 O O . HIS A 1 102 ? 0.806 5.044 -15.217 1.00 94.25 102 HIS A O 1
ATOM 764 N N . SER A 1 103 ? -0.788 5.969 -13.942 1.00 94.38 103 SER A N 1
ATOM 765 C CA . SER A 1 103 ? -1.659 6.352 -15.058 1.00 94.38 103 SER A CA 1
ATOM 766 C C . SER A 1 103 ? -1.078 7.485 -15.903 1.00 94.38 103 SER A C 1
ATOM 768 O O . SER A 1 103 ? -1.338 7.548 -17.101 1.00 94.38 103 SER A O 1
ATOM 770 N N . THR A 1 104 ? -0.305 8.386 -15.290 1.00 94.00 104 THR A N 1
ATOM 771 C CA . THR A 1 104 ? 0.186 9.608 -15.950 1.00 94.00 104 THR A CA 1
ATOM 772 C C . THR A 1 104 ? 1.595 9.487 -16.514 1.00 94.00 104 THR A C 1
ATOM 774 O O . THR A 1 104 ? 1.872 10.107 -17.537 1.00 94.00 104 THR A O 1
ATOM 777 N N . ALA A 1 105 ? 2.472 8.695 -15.893 1.00 92.69 105 ALA A N 1
ATOM 778 C CA . ALA A 1 105 ? 3.868 8.569 -16.313 1.00 92.69 105 ALA A CA 1
ATOM 779 C C . ALA A 1 105 ? 4.179 7.176 -16.872 1.00 92.69 105 ALA A C 1
ATOM 781 O O . ALA A 1 105 ? 4.708 7.050 -17.975 1.00 92.69 105 ALA A O 1
ATOM 782 N N . ILE A 1 106 ? 3.815 6.113 -16.147 1.00 90.88 106 ILE A N 1
ATOM 783 C CA . ILE A 1 106 ? 4.272 4.754 -16.482 1.00 90.88 106 ILE A CA 1
ATOM 784 C C . ILE A 1 106 ? 3.438 4.130 -17.600 1.00 90.88 106 ILE A C 1
ATOM 786 O O . ILE A 1 106 ? 3.997 3.645 -18.579 1.00 90.88 106 ILE A O 1
ATOM 790 N N . ALA A 1 107 ? 2.110 4.119 -17.478 1.00 92.50 107 ALA A N 1
ATOM 791 C CA . ALA A 1 107 ? 1.220 3.481 -18.445 1.00 92.50 107 ALA A CA 1
ATOM 792 C C . ALA A 1 107 ? 1.370 4.060 -19.865 1.00 92.50 107 ALA A C 1
ATOM 794 O O . ALA A 1 107 ? 1.451 3.261 -20.798 1.00 92.50 107 ALA A O 1
ATOM 795 N N . PRO A 1 108 ? 1.506 5.388 -20.062 1.00 91.88 108 PRO A N 1
ATOM 796 C CA . PRO A 1 108 ? 1.818 5.942 -21.379 1.00 91.88 108 PRO A CA 1
ATOM 797 C C . PRO A 1 108 ? 3.207 5.529 -21.888 1.00 91.88 108 PRO A C 1
ATOM 799 O O . PRO A 1 108 ? 3.366 5.227 -23.069 1.00 91.88 108 PRO A O 1
ATOM 802 N N . ALA A 1 109 ? 4.211 5.467 -21.005 1.00 89.81 109 ALA A N 1
ATOM 803 C CA . ALA A 1 109 ? 5.578 5.092 -21.368 1.00 89.81 109 ALA A CA 1
ATOM 804 C C . ALA A 1 109 ? 5.747 3.599 -21.704 1.00 89.81 109 ALA A C 1
ATOM 806 O O . ALA A 1 109 ? 6.712 3.233 -22.379 1.00 89.81 109 ALA A O 1
ATOM 807 N N . LYS A 1 110 ? 4.811 2.731 -21.287 1.00 88.12 110 LYS A N 1
ATOM 808 C CA . LYS A 1 110 ? 4.832 1.294 -21.617 1.00 88.12 110 LYS A CA 1
ATOM 809 C C . LYS A 1 110 ? 4.796 1.020 -23.119 1.00 88.12 110 LYS A C 1
ATOM 811 O O . LYS A 1 110 ? 5.315 0.001 -23.556 1.00 88.12 110 LYS A O 1
ATOM 816 N N . ALA A 1 111 ? 4.228 1.923 -23.921 1.00 87.50 111 ALA A N 1
ATOM 817 C CA . ALA A 1 111 ? 4.191 1.764 -25.376 1.00 87.50 111 ALA A CA 1
ATOM 818 C C . ALA A 1 111 ? 5.593 1.709 -26.014 1.00 87.50 111 ALA A C 1
ATOM 820 O O . ALA A 1 111 ? 5.747 1.140 -27.090 1.00 87.50 111 ALA A O 1
ATOM 821 N N . SER A 1 112 ? 6.607 2.284 -25.358 1.00 88.81 112 SER A N 1
ATOM 822 C CA . SER A 1 112 ? 8.004 2.251 -25.800 1.00 88.81 112 SER A CA 1
ATOM 823 C C . SER A 1 112 ? 8.875 1.316 -24.954 1.00 88.81 112 SER A C 1
ATOM 825 O O . SER A 1 112 ? 10.095 1.475 -24.945 1.00 88.81 112 SER A O 1
ATOM 827 N N . GLN A 1 113 ? 8.268 0.421 -24.170 1.00 87.31 113 GLN A N 1
ATOM 828 C CA . GLN A 1 113 ? 8.997 -0.520 -23.325 1.00 87.31 113 GLN A CA 1
ATOM 829 C C . GLN A 1 113 ? 9.683 -1.582 -24.205 1.00 87.31 113 GLN A C 1
ATOM 831 O O . GLN A 1 113 ? 9.032 -2.139 -25.096 1.00 87.31 113 GLN A O 1
ATOM 836 N N . PRO A 1 114 ? 10.982 -1.865 -23.998 1.00 86.06 114 PRO A N 1
ATOM 837 C CA . PRO A 1 114 ? 11.698 -2.864 -24.784 1.00 86.06 114 PRO A CA 1
ATOM 838 C C . PRO A 1 114 ? 11.222 -4.287 -24.459 1.00 86.06 114 PRO A C 1
ATOM 840 O O . PRO A 1 114 ? 10.490 -4.519 -23.493 1.00 86.06 114 PRO A O 1
ATOM 843 N N . CYS A 1 115 ? 11.634 -5.247 -25.293 1.00 85.00 115 CYS A N 1
ATOM 844 C CA . CYS A 1 115 ? 11.382 -6.678 -25.088 1.00 85.00 115 CYS A CA 1
ATOM 845 C C . CYS A 1 115 ? 9.901 -7.053 -24.884 1.00 85.00 115 CYS A C 1
ATOM 847 O O . CYS A 1 115 ? 9.585 -7.993 -24.163 1.00 85.00 115 CYS A O 1
ATOM 849 N N . GLY A 1 116 ? 8.971 -6.295 -25.480 1.00 81.56 116 GLY A N 1
ATOM 850 C CA . GLY A 1 116 ? 7.531 -6.558 -25.372 1.00 81.56 116 GLY A CA 1
ATOM 851 C C . GLY A 1 116 ? 6.967 -6.469 -23.946 1.00 81.56 116 GLY A C 1
ATOM 852 O O . GLY A 1 116 ? 5.831 -6.879 -23.724 1.00 81.56 116 GLY A O 1
ATOM 853 N N . GLY A 1 117 ? 7.738 -5.935 -22.991 1.00 79.12 117 GLY A N 1
ATOM 854 C CA . GLY A 1 117 ? 7.389 -5.897 -21.571 1.00 79.12 117 GLY A CA 1
ATOM 855 C C . GLY A 1 117 ? 7.923 -7.062 -20.728 1.00 79.12 117 GLY A C 1
ATOM 856 O O . GLY A 1 117 ? 7.759 -7.017 -19.512 1.00 79.12 117 GLY A O 1
ATOM 857 N N . GLU A 1 118 ? 8.594 -8.056 -21.319 1.00 83.50 118 GLU A N 1
ATOM 858 C CA . GLU A 1 118 ? 9.241 -9.173 -20.603 1.00 83.50 118 GLU A CA 1
ATOM 859 C C . GLU A 1 118 ? 10.632 -8.761 -20.102 1.00 83.50 118 GLU A C 1
ATOM 861 O O . GLU A 1 118 ? 11.681 -9.158 -20.614 1.00 83.50 118 GLU A O 1
ATOM 866 N N . CYS A 1 119 ? 10.651 -7.874 -19.110 1.00 83.56 119 CYS A N 1
ATOM 867 C CA . CYS A 1 119 ? 11.888 -7.251 -18.651 1.00 83.56 119 CYS A CA 1
ATOM 868 C C . CYS A 1 119 ? 12.826 -8.208 -17.907 1.00 83.56 119 CYS A C 1
ATOM 870 O O . CYS A 1 119 ? 14.033 -7.968 -17.912 1.00 83.56 119 CYS A O 1
ATOM 872 N N . GLY A 1 120 ? 12.325 -9.283 -17.290 1.00 81.56 120 GLY A N 1
ATOM 873 C CA . GLY A 1 120 ? 13.157 -10.234 -16.542 1.00 81.56 120 GLY A CA 1
ATOM 874 C C . GLY A 1 120 ? 14.139 -10.997 -17.434 1.00 81.56 120 GLY A C 1
ATOM 875 O O . GLY A 1 120 ? 15.239 -11.341 -17.002 1.00 81.56 120 GLY A O 1
ATOM 876 N N . HIS A 1 121 ? 13.774 -11.194 -18.703 1.00 82.69 121 HIS A N 1
ATOM 877 C CA . HIS A 1 121 ? 14.534 -11.979 -19.681 1.00 82.69 121 HIS A CA 1
ATOM 878 C C . HIS A 1 121 ? 15.001 -11.161 -20.893 1.00 82.69 121 HIS A C 1
ATOM 880 O O . HIS A 1 121 ? 15.464 -11.715 -21.891 1.00 82.69 121 HIS A O 1
ATOM 886 N N . CYS A 1 122 ? 14.907 -9.835 -20.810 1.00 84.31 122 CYS A N 1
ATOM 887 C CA . CYS A 1 122 ? 15.304 -8.942 -21.885 1.00 84.31 122 CYS A CA 1
ATOM 888 C C . CYS A 1 122 ? 16.828 -8.964 -22.082 1.00 84.31 122 CYS A C 1
ATOM 890 O O . CYS A 1 122 ? 17.583 -8.473 -21.245 1.00 84.31 122 CYS A O 1
ATOM 892 N N . ALA A 1 123 ? 17.287 -9.536 -23.200 1.00 84.81 123 ALA A N 1
ATOM 893 C CA . ALA A 1 123 ? 18.714 -9.645 -23.511 1.00 84.81 123 ALA A CA 1
ATOM 894 C C . ALA A 1 123 ? 19.357 -8.291 -23.864 1.00 84.81 123 ALA A C 1
ATOM 896 O O . ALA A 1 123 ? 20.538 -8.084 -23.596 1.00 84.81 123 ALA A O 1
ATOM 897 N N . GLU A 1 124 ? 18.586 -7.385 -24.473 1.00 85.44 124 GLU A N 1
ATOM 898 C CA . GLU A 1 124 ? 19.061 -6.071 -24.927 1.00 85.44 124 GLU A CA 1
ATOM 899 C C . GLU A 1 124 ? 19.118 -5.039 -23.791 1.00 85.44 124 GLU A C 1
ATOM 901 O O . GLU A 1 124 ? 20.036 -4.225 -23.745 1.00 85.44 124 GLU A O 1
ATOM 906 N N . ASP A 1 125 ? 18.161 -5.094 -22.861 1.00 82.62 125 ASP A N 1
ATOM 907 C CA . ASP A 1 125 ? 18.077 -4.218 -21.688 1.00 82.62 125 ASP A CA 1
ATOM 908 C C . ASP A 1 125 ? 17.579 -5.018 -20.471 1.00 82.62 125 ASP A C 1
ATOM 910 O O . ASP A 1 125 ? 16.373 -5.047 -20.200 1.00 82.62 125 ASP A O 1
ATOM 914 N N . PRO A 1 126 ? 18.476 -5.708 -19.740 1.00 85.19 126 PRO A N 1
ATOM 915 C CA . PRO A 1 126 ? 18.097 -6.513 -18.584 1.00 85.19 126 PRO A CA 1
ATOM 916 C C . PRO A 1 126 ? 17.289 -5.706 -17.563 1.00 85.19 126 PRO A C 1
ATOM 918 O O . PRO A 1 126 ? 17.682 -4.610 -17.160 1.00 85.19 126 PRO A O 1
ATOM 921 N N . ASN A 1 127 ? 16.142 -6.244 -17.141 1.00 85.06 127 ASN A N 1
ATOM 922 C CA . ASN A 1 127 ? 15.164 -5.577 -16.273 1.00 85.06 127 ASN A CA 1
ATOM 923 C C . ASN A 1 127 ? 14.585 -4.264 -16.830 1.00 85.06 127 ASN A C 1
ATOM 925 O O . ASN A 1 127 ? 13.944 -3.520 -16.085 1.00 85.06 127 ASN A O 1
ATOM 929 N N . CYS A 1 128 ? 14.753 -3.998 -18.130 1.00 89.06 128 CYS A N 1
ATOM 930 C CA . CYS A 1 128 ? 14.397 -2.739 -18.784 1.00 89.06 128 CYS A CA 1
ATOM 931 C C . CYS A 1 128 ? 14.984 -1.518 -18.055 1.00 89.06 128 CYS A C 1
ATOM 933 O O . CYS A 1 128 ? 14.306 -0.500 -17.887 1.00 89.06 128 CYS A O 1
ATOM 935 N N . ALA A 1 129 ? 16.212 -1.650 -17.542 1.00 88.12 129 ALA A N 1
ATOM 936 C CA . ALA A 1 129 ? 16.843 -0.662 -16.678 1.00 88.12 129 ALA A CA 1
ATOM 937 C C . ALA A 1 129 ? 17.073 0.670 -17.402 1.00 88.12 129 ALA A C 1
ATOM 939 O O . ALA A 1 129 ? 16.785 1.727 -16.839 1.00 88.12 129 ALA A O 1
ATOM 940 N N . SER A 1 130 ? 17.535 0.630 -18.655 1.00 90.19 130 SER A N 1
ATOM 941 C CA . SER A 1 130 ? 17.772 1.846 -19.440 1.00 90.19 130 SER A CA 1
ATOM 942 C C . SER A 1 130 ? 16.468 2.574 -19.770 1.00 90.19 130 SER A C 1
ATOM 944 O O . SER A 1 130 ? 16.379 3.797 -19.644 1.00 90.19 130 SER A O 1
ATOM 946 N N . TRP A 1 131 ? 15.417 1.822 -20.114 1.00 92.12 131 TRP A N 1
ATOM 947 C CA . TRP A 1 131 ? 14.086 2.385 -20.329 1.00 92.12 131 TRP A CA 1
ATOM 948 C C . TRP A 1 131 ? 13.524 2.999 -19.044 1.00 92.12 131 TRP A C 1
ATOM 950 O O . TRP A 1 131 ? 13.013 4.119 -19.081 1.00 92.12 131 TRP A O 1
ATOM 960 N N . ALA A 1 132 ? 13.645 2.304 -17.909 1.00 90.81 132 ALA A N 1
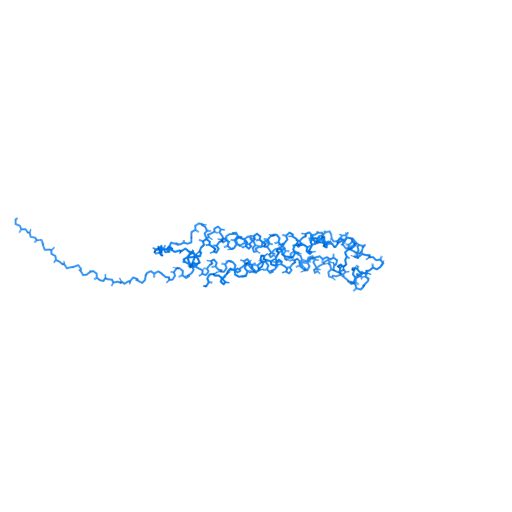ATOM 961 C CA . ALA A 1 132 ? 13.162 2.785 -16.619 1.00 90.81 132 ALA A CA 1
ATOM 962 C C . ALA A 1 132 ? 13.846 4.092 -16.204 1.00 90.81 132 ALA A C 1
ATOM 964 O O . ALA A 1 132 ? 13.169 5.020 -15.760 1.00 90.81 132 ALA A O 1
ATOM 965 N N . GLU A 1 133 ? 15.161 4.195 -16.407 1.00 91.06 133 GLU A N 1
ATOM 966 C CA . GLU A 1 133 ? 15.913 5.422 -16.143 1.00 91.06 133 GLU A CA 1
ATOM 967 C C . GLU A 1 133 ? 15.451 6.565 -17.056 1.00 91.06 133 GLU A C 1
ATOM 969 O O . GLU A 1 133 ? 15.136 7.654 -16.583 1.00 91.06 133 GLU A O 1
ATOM 974 N N . GLY A 1 134 ? 15.247 6.294 -18.348 1.00 91.69 134 GLY A N 1
ATOM 975 C CA . GLY A 1 134 ? 14.697 7.285 -19.275 1.00 91.69 134 GLY A CA 1
ATOM 976 C C . GLY A 1 134 ? 13.266 7.735 -18.940 1.00 91.69 134 GLY A C 1
ATOM 977 O O . GLY A 1 134 ? 12.852 8.826 -19.344 1.00 91.69 134 GLY A O 1
ATOM 978 N N . VAL A 1 135 ? 12.479 6.918 -18.230 1.00 91.69 135 VAL A N 1
ATOM 979 C CA . VAL A 1 135 ? 11.170 7.318 -17.680 1.00 91.69 135 VAL A CA 1
ATOM 980 C C . VAL A 1 135 ? 11.350 8.196 -16.441 1.00 91.69 135 VAL A C 1
ATOM 982 O O . VAL A 1 135 ? 10.659 9.209 -16.333 1.00 91.69 135 VAL A O 1
ATOM 985 N N . ARG A 1 136 ? 12.287 7.862 -15.545 1.00 91.44 136 ARG A N 1
ATOM 986 C CA . ARG A 1 136 ? 12.614 8.669 -14.355 1.00 91.44 136 ARG A CA 1
ATOM 987 C C . ARG A 1 136 ? 13.113 10.061 -14.708 1.00 91.44 136 ARG A C 1
ATOM 989 O O . ARG A 1 136 ? 12.623 11.036 -14.147 1.00 91.44 136 ARG A O 1
ATOM 996 N N . GLU A 1 137 ? 14.012 10.170 -15.682 1.00 92.25 137 GLU A N 1
ATOM 997 C CA . GLU A 1 137 ? 14.535 11.459 -16.150 1.00 92.25 137 GLU A CA 1
ATOM 998 C C . GLU A 1 137 ? 13.417 12.384 -16.655 1.00 92.25 137 GLU A C 1
ATOM 1000 O O . GLU A 1 137 ? 13.436 13.592 -16.417 1.00 92.25 137 GLU A O 1
ATOM 1005 N N . ARG A 1 138 ? 12.406 11.816 -17.326 1.00 93.00 138 ARG A N 1
ATOM 1006 C CA . ARG A 1 138 ? 11.237 12.560 -17.823 1.00 93.00 138 ARG A CA 1
ATOM 1007 C C . ARG A 1 138 ? 10.203 12.846 -16.737 1.00 93.00 138 ARG A C 1
ATOM 1009 O O . ARG A 1 138 ? 9.534 13.878 -16.786 1.00 93.00 138 ARG A O 1
ATOM 1016 N N . HIS A 1 139 ? 10.059 11.944 -15.770 1.00 91.94 139 HIS A N 1
ATOM 1017 C CA . HIS A 1 139 ? 9.059 12.013 -14.710 1.00 91.94 139 HIS A CA 1
ATOM 1018 C C . HIS A 1 139 ? 9.676 11.652 -13.349 1.00 91.94 139 HIS A C 1
ATOM 1020 O O . HIS A 1 139 ? 9.471 10.537 -12.869 1.00 91.94 139 HIS A O 1
ATOM 1026 N N . PRO A 1 140 ? 10.343 12.601 -12.660 1.00 89.00 140 PRO A N 1
ATOM 1027 C CA . PRO A 1 140 ? 11.010 12.328 -11.380 1.00 89.00 140 PRO A CA 1
ATOM 1028 C C . PRO A 1 140 ? 10.080 11.784 -10.283 1.00 89.00 140 PRO A C 1
ATOM 1030 O O . PRO A 1 140 ? 10.508 11.083 -9.376 1.00 89.00 140 PRO A O 1
ATOM 1033 N N . ILE A 1 141 ? 8.774 12.061 -10.376 1.00 88.38 141 ILE A N 1
ATOM 1034 C CA . ILE A 1 141 ? 7.763 11.535 -9.445 1.00 88.38 141 ILE A CA 1
ATOM 1035 C C . ILE A 1 141 ? 7.664 9.998 -9.456 1.00 88.38 141 ILE A C 1
ATOM 1037 O O . ILE A 1 141 ? 7.147 9.407 -8.511 1.00 88.38 141 ILE A O 1
ATOM 1041 N N . VAL A 1 142 ? 8.172 9.342 -10.503 1.00 89.50 142 VAL A N 1
ATOM 1042 C CA . VAL A 1 142 ? 8.199 7.880 -10.624 1.00 89.50 142 VAL A CA 1
ATOM 1043 C C . VAL A 1 142 ? 9.070 7.225 -9.546 1.00 89.50 142 VAL A C 1
ATOM 1045 O O . VAL A 1 142 ? 8.829 6.069 -9.216 1.00 89.50 142 VAL A O 1
ATOM 1048 N N . ASP A 1 143 ? 9.990 7.958 -8.911 1.00 86.31 143 ASP A N 1
ATOM 1049 C CA . ASP A 1 143 ? 10.833 7.441 -7.821 1.00 86.31 143 ASP A CA 1
ATOM 1050 C C . ASP A 1 143 ? 10.066 7.044 -6.556 1.00 86.31 143 ASP A C 1
ATOM 1052 O O . ASP A 1 143 ? 10.585 6.293 -5.729 1.00 86.31 143 ASP A O 1
ATOM 1056 N N . VAL A 1 144 ? 8.810 7.481 -6.418 1.00 86.50 144 VAL A N 1
ATOM 1057 C CA . VAL A 1 144 ? 7.898 6.961 -5.385 1.00 86.50 144 VAL A CA 1
ATOM 1058 C C . VAL A 1 144 ? 7.703 5.446 -5.537 1.00 86.50 144 VAL A C 1
ATOM 1060 O O . VAL A 1 144 ? 7.501 4.749 -4.545 1.00 86.50 144 VAL A O 1
ATOM 1063 N N . CYS A 1 145 ? 7.834 4.929 -6.760 1.00 86.50 145 CYS A N 1
ATOM 1064 C CA . CYS A 1 145 ? 7.680 3.523 -7.083 1.00 86.50 145 CYS A CA 1
ATOM 1065 C C . CYS A 1 145 ? 9.035 2.908 -7.454 1.00 86.50 145 CYS A C 1
ATOM 1067 O O . CYS A 1 145 ? 9.551 3.139 -8.553 1.00 86.50 145 CYS A O 1
ATOM 1069 N N . PRO A 1 146 ? 9.637 2.096 -6.575 1.00 81.56 146 PRO A N 1
ATOM 1070 C CA . PRO A 1 146 ? 10.930 1.496 -6.839 1.00 81.56 146 PRO A CA 1
ATOM 1071 C C . PRO A 1 146 ? 10.886 0.573 -8.050 1.00 81.56 146 PRO A C 1
ATOM 1073 O O . PRO A 1 146 ? 9.886 -0.102 -8.332 1.00 81.56 146 PRO A O 1
ATOM 1076 N N . THR A 1 147 ? 12.030 0.529 -8.722 1.00 84.88 147 THR A N 1
ATOM 1077 C CA . THR A 1 147 ? 12.298 -0.403 -9.807 1.00 84.88 147 THR A CA 1
ATOM 1078 C C . THR A 1 147 ? 12.836 -1.720 -9.277 1.00 84.88 147 THR A C 1
ATOM 1080 O O . THR A 1 147 ? 13.308 -1.822 -8.144 1.00 84.88 147 THR A O 1
ATOM 1083 N N . VAL A 1 148 ? 12.780 -2.739 -10.123 1.00 83.81 148 VAL A N 1
ATOM 1084 C CA . VAL A 1 148 ? 13.391 -4.041 -9.855 1.00 83.81 148 VAL A CA 1
ATOM 1085 C C . VAL A 1 148 ? 14.908 -3.918 -9.691 1.00 83.81 148 VAL A C 1
ATOM 1087 O O . VAL A 1 148 ? 15.564 -3.129 -10.374 1.00 83.81 148 VAL A O 1
ATOM 1090 N N . LYS A 1 149 ? 15.475 -4.712 -8.778 1.00 83.44 149 LYS A N 1
ATOM 1091 C CA . LYS A 1 149 ? 16.923 -4.867 -8.620 1.00 83.44 149 LYS A CA 1
ATOM 1092 C C . LYS A 1 149 ? 17.527 -5.535 -9.858 1.00 83.44 149 LYS A C 1
ATOM 1094 O O . LYS A 1 149 ? 16.997 -6.528 -10.346 1.00 83.44 149 LYS A O 1
ATOM 1099 N N . ALA A 1 150 ? 18.684 -5.044 -10.298 1.00 77.88 150 ALA A N 1
ATOM 1100 C CA . ALA A 1 150 ? 19.432 -5.646 -11.399 1.00 77.88 150 ALA A CA 1
ATOM 1101 C C . ALA A 1 150 ? 19.666 -7.157 -11.189 1.00 77.88 150 ALA A C 1
ATOM 1103 O O . ALA A 1 150 ? 20.132 -7.577 -10.124 1.00 77.88 150 ALA A O 1
ATOM 1104 N N . GLY A 1 151 ? 19.353 -7.951 -12.216 1.00 75.88 151 GLY A N 1
ATOM 1105 C CA . GLY A 1 151 ? 19.506 -9.409 -12.225 1.00 75.88 151 GLY A CA 1
ATOM 1106 C C . GLY A 1 151 ? 18.328 -10.184 -11.629 1.00 75.88 151 GLY A C 1
ATOM 1107 O O . GLY A 1 151 ? 18.459 -11.379 -11.379 1.00 75.88 151 GLY A O 1
ATOM 1108 N N . SER A 1 152 ? 17.197 -9.530 -11.359 1.00 79.75 152 SER A N 1
ATOM 1109 C CA . SER A 1 152 ? 15.961 -10.215 -10.970 1.00 79.75 152 SER A CA 1
ATOM 1110 C C . SER A 1 152 ? 15.257 -10.812 -12.192 1.00 79.75 152 SER A C 1
ATOM 1112 O O . SER A 1 152 ? 15.311 -10.246 -13.276 1.00 79.75 152 SER A O 1
ATOM 1114 N N . GLU A 1 153 ? 14.527 -11.908 -12.013 1.00 81.62 153 GLU A N 1
ATOM 1115 C CA . GLU A 1 153 ? 13.701 -12.514 -13.070 1.00 81.62 153 GLU A CA 1
ATOM 1116 C C . GLU A 1 153 ? 12.296 -11.883 -13.164 1.00 81.62 153 GLU A C 1
ATOM 1118 O O . GLU A 1 153 ? 11.431 -12.384 -13.870 1.00 81.62 153 GLU A O 1
ATOM 1123 N N . ALA A 1 154 ? 12.024 -10.794 -12.435 1.00 79.00 154 ALA A N 1
ATOM 1124 C CA . ALA A 1 154 ? 10.713 -10.154 -12.452 1.00 79.00 154 ALA A CA 1
ATOM 1125 C C . ALA A 1 154 ? 10.468 -9.360 -13.751 1.00 79.00 154 ALA A C 1
ATOM 1127 O O . ALA A 1 154 ? 11.230 -8.452 -14.092 1.00 79.00 154 ALA A O 1
ATOM 1128 N N . ASP A 1 155 ? 9.344 -9.638 -14.417 1.00 77.56 155 ASP A N 1
ATOM 1129 C CA . ASP A 1 155 ? 8.937 -8.959 -15.660 1.00 77.56 155 ASP A CA 1
ATOM 1130 C C . ASP A 1 155 ? 8.372 -7.550 -15.444 1.00 77.56 155 ASP A C 1
ATOM 1132 O O . ASP A 1 155 ? 8.331 -6.720 -16.350 1.00 77.56 155 ASP A O 1
ATOM 1136 N N . THR A 1 156 ? 7.939 -7.239 -14.228 1.00 76.25 156 THR A N 1
ATOM 1137 C CA . THR A 1 156 ? 7.371 -5.933 -13.888 1.00 76.25 156 THR A CA 1
ATOM 1138 C C . THR A 1 156 ? 8.459 -4.943 -13.514 1.00 76.25 156 THR A C 1
ATOM 1140 O O . THR A 1 156 ? 9.120 -5.150 -12.512 1.00 76.25 156 THR A O 1
ATOM 1143 N N . THR A 1 157 ? 8.600 -3.823 -14.224 1.00 77.62 157 THR A N 1
ATOM 1144 C CA . THR A 1 157 ? 9.671 -2.847 -13.939 1.00 77.62 157 THR A CA 1
ATOM 1145 C C . THR A 1 157 ? 9.369 -1.896 -12.779 1.00 77.62 157 THR A C 1
ATOM 1147 O O . THR A 1 157 ? 10.277 -1.582 -12.019 1.00 77.62 157 THR A O 1
ATOM 1150 N N . PHE A 1 158 ? 8.113 -1.456 -12.619 1.00 84.25 158 PHE A N 1
ATOM 1151 C CA . PHE A 1 158 ? 7.676 -0.515 -11.576 1.00 84.25 158 PHE A CA 1
ATOM 1152 C C . PHE A 1 158 ? 6.573 -1.116 -10.702 1.00 84.25 158 PHE A C 1
ATOM 1154 O O . PHE A 1 158 ? 5.647 -1.753 -11.210 1.00 84.25 158 PHE A O 1
ATOM 1161 N N . SER A 1 159 ? 6.628 -0.830 -9.404 1.00 88.62 159 SER A N 1
ATOM 1162 C CA . SER A 1 159 ? 5.717 -1.363 -8.381 1.00 88.62 159 SER A CA 1
ATOM 1163 C C . SER A 1 159 ? 4.412 -0.573 -8.191 1.00 88.62 159 SER A C 1
ATOM 1165 O O . SER A 1 159 ? 3.472 -1.131 -7.632 1.00 88.62 159 SER A O 1
ATOM 1167 N N . CYS A 1 160 ? 4.278 0.651 -8.737 1.00 90.69 160 CYS A N 1
ATOM 1168 C CA . CYS A 1 160 ? 3.149 1.560 -8.445 1.00 90.69 160 CYS A CA 1
ATOM 1169 C C . CYS A 1 160 ? 1.760 0.902 -8.489 1.00 90.69 160 CYS A C 1
ATOM 1171 O O . CYS A 1 160 ? 0.915 1.146 -7.638 1.00 90.69 160 CYS A O 1
ATOM 1173 N N . LEU A 1 161 ? 1.474 0.093 -9.516 1.00 90.38 161 LEU A N 1
ATOM 1174 C CA . LEU A 1 161 ? 0.140 -0.497 -9.652 1.00 90.38 161 LEU A CA 1
ATOM 1175 C C . LEU A 1 161 ? -0.137 -1.519 -8.538 1.00 90.38 161 LEU A C 1
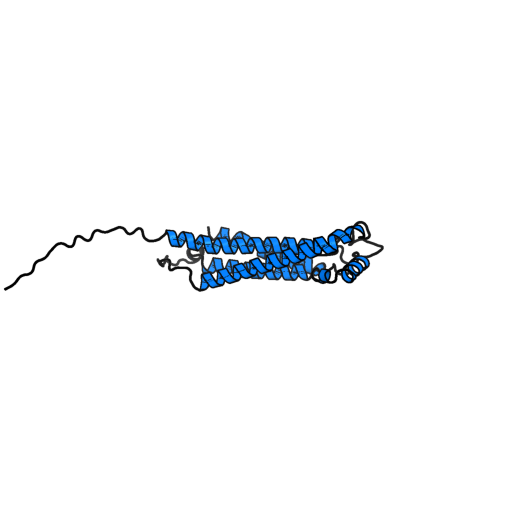ATOM 1177 O O . LEU A 1 161 ? -1.248 -1.569 -8.010 1.00 90.38 161 LEU A O 1
ATOM 1181 N N . ALA A 1 162 ? 0.872 -2.321 -8.191 1.00 89.69 162 ALA A N 1
ATOM 1182 C CA . ALA A 1 162 ? 0.785 -3.301 -7.117 1.00 89.69 162 ALA A CA 1
ATOM 1183 C C . ALA A 1 162 ? 0.681 -2.604 -5.754 1.00 89.69 162 ALA A C 1
ATOM 1185 O O . ALA A 1 162 ? -0.184 -2.964 -4.956 1.00 89.69 162 ALA A O 1
ATOM 1186 N N . ASP A 1 163 ? 1.491 -1.569 -5.532 1.00 91.31 163 ASP A N 1
ATOM 1187 C CA . ASP A 1 163 ? 1.499 -0.774 -4.301 1.00 91.31 163 ASP A CA 1
ATOM 1188 C C . ASP A 1 163 ? 0.157 -0.063 -4.094 1.00 91.31 163 ASP A C 1
ATOM 1190 O O . ASP A 1 163 ? -0.469 -0.200 -3.038 1.00 91.31 163 ASP A O 1
ATOM 1194 N N . GLY A 1 164 ? -0.365 0.584 -5.140 1.00 92.94 164 GLY A N 1
ATOM 1195 C CA . GLY A 1 164 ? -1.661 1.253 -5.107 1.00 92.94 164 GLY A CA 1
ATOM 1196 C C . GLY A 1 164 ? -2.819 0.296 -4.819 1.00 92.94 164 GLY A C 1
ATOM 1197 O O . GLY A 1 164 ? -3.691 0.588 -3.991 1.00 92.94 164 GLY A O 1
ATOM 1198 N N . ALA A 1 165 ? -2.822 -0.889 -5.436 1.00 94.94 165 ALA A N 1
ATOM 1199 C CA . ALA A 1 165 ? -3.817 -1.923 -5.152 1.00 94.94 165 ALA A CA 1
ATOM 1200 C C . ALA A 1 165 ? -3.703 -2.443 -3.709 1.00 94.94 165 ALA A C 1
ATOM 1202 O O . ALA A 1 165 ? -4.711 -2.546 -3.004 1.00 94.94 165 ALA A O 1
ATOM 1203 N N . TRP A 1 166 ? -2.480 -2.706 -3.243 1.00 94.75 166 TRP A N 1
ATOM 1204 C CA . TRP A 1 166 ? -2.204 -3.156 -1.881 1.00 94.75 166 TRP A CA 1
ATOM 1205 C C . TRP A 1 166 ? -2.715 -2.156 -0.842 1.00 94.75 166 TRP A C 1
ATOM 1207 O O . TRP A 1 166 ? -3.467 -2.511 0.069 1.00 94.75 166 TRP A O 1
ATOM 1217 N N . LEU A 1 167 ? -2.353 -0.884 -0.998 1.00 96.75 167 LEU A N 1
ATOM 1218 C CA . LEU A 1 167 ? -2.739 0.192 -0.092 1.00 96.75 167 LEU A CA 1
ATOM 1219 C C . LEU A 1 167 ? -4.240 0.483 -0.142 1.00 96.75 167 LEU A C 1
ATOM 1221 O O . LEU A 1 167 ? -4.827 0.811 0.888 1.00 96.75 167 LEU A O 1
ATOM 1225 N N . THR A 1 168 ? -4.895 0.267 -1.285 1.00 97.12 168 THR A N 1
ATOM 1226 C CA . THR A 1 168 ? -6.362 0.305 -1.377 1.00 97.12 168 THR A CA 1
ATOM 1227 C C . THR A 1 168 ? -6.993 -0.768 -0.493 1.00 97.12 168 THR A C 1
ATOM 1229 O O . THR A 1 168 ? -7.884 -0.464 0.302 1.00 97.12 168 THR A O 1
ATOM 1232 N N . CYS A 1 169 ? -6.512 -2.012 -0.567 1.00 96.50 169 CYS A N 1
ATOM 1233 C CA . CYS A 1 169 ? -6.976 -3.088 0.310 1.00 96.50 169 CYS A CA 1
ATOM 1234 C C . CYS A 1 169 ? -6.713 -2.767 1.788 1.00 96.50 169 CYS A C 1
ATOM 1236 O O . CYS A 1 169 ? -7.618 -2.908 2.611 1.00 96.50 169 CYS A O 1
ATOM 1238 N N . THR A 1 170 ? -5.527 -2.257 2.126 1.00 95.56 170 THR A N 1
ATOM 1239 C CA . THR A 1 170 ? -5.204 -1.807 3.489 1.00 95.56 170 THR A CA 1
ATOM 1240 C C . THR A 1 170 ? -6.155 -0.709 3.965 1.00 95.56 170 THR A C 1
ATOM 1242 O O . THR A 1 170 ? -6.667 -0.788 5.082 1.00 95.56 170 THR A O 1
ATOM 1245 N N . GLY A 1 171 ? -6.472 0.271 3.116 1.00 95.56 171 GLY A N 1
ATOM 1246 C CA . GLY A 1 171 ? -7.452 1.316 3.408 1.00 95.56 171 GLY A CA 1
ATOM 1247 C C . GLY A 1 171 ? -8.848 0.752 3.678 1.00 95.56 171 GLY A C 1
ATOM 1248 O O . GLY A 1 171 ? -9.488 1.137 4.656 1.00 95.56 171 GLY A O 1
ATOM 1249 N N . LEU A 1 172 ? -9.304 -0.221 2.882 1.00 96.12 172 LEU A N 1
ATOM 1250 C CA . LEU A 1 172 ? -10.586 -0.907 3.097 1.00 96.12 172 LEU A CA 1
ATOM 1251 C C . LEU A 1 172 ? -10.617 -1.687 4.419 1.00 96.12 172 LEU A C 1
ATOM 1253 O O . LEU A 1 172 ? -11.620 -1.649 5.134 1.00 96.12 172 LEU A O 1
ATOM 1257 N N . VAL A 1 173 ? -9.519 -2.353 4.785 1.00 94.69 173 VAL A N 1
ATOM 1258 C CA . VAL A 1 173 ? -9.374 -3.017 6.091 1.00 94.69 173 VAL A CA 1
ATOM 1259 C C . VAL A 1 173 ? -9.417 -1.979 7.225 1.00 94.69 173 VAL A C 1
ATOM 1261 O O . VAL A 1 173 ? -10.096 -2.193 8.231 1.00 94.69 173 VAL A O 1
ATOM 1264 N N . GLY A 1 174 ? -8.785 -0.815 7.053 1.00 93.94 174 GLY A N 1
ATOM 1265 C CA . GLY A 1 174 ? -8.889 0.320 7.978 1.00 93.94 174 GLY A CA 1
ATOM 1266 C C . GLY A 1 174 ? -10.322 0.854 8.133 1.00 93.94 174 GLY A C 1
ATOM 1267 O O . GLY A 1 174 ? -10.791 1.071 9.254 1.00 93.94 174 GLY A O 1
ATOM 1268 N N . LEU A 1 175 ? -11.078 0.976 7.037 1.00 94.12 175 LEU A N 1
ATOM 1269 C CA . LEU A 1 175 ? -12.499 1.343 7.083 1.00 94.12 175 LEU A CA 1
ATOM 1270 C C . LEU A 1 175 ? -13.336 0.286 7.806 1.00 94.12 175 LEU A C 1
ATOM 1272 O O . LEU A 1 175 ? -14.218 0.632 8.594 1.00 94.12 175 LEU A O 1
ATOM 1276 N N . LEU A 1 176 ? -13.050 -1.000 7.593 1.00 93.31 176 LEU A N 1
ATOM 1277 C CA . LEU A 1 176 ? -13.714 -2.076 8.323 1.00 93.31 176 LEU A CA 1
ATOM 1278 C C . LEU A 1 176 ? -13.464 -1.954 9.831 1.00 93.31 176 LEU A C 1
ATOM 1280 O O . LEU A 1 176 ? -14.397 -2.113 10.620 1.00 93.31 176 LEU A O 1
ATOM 1284 N N . TRP A 1 177 ? -12.241 -1.607 10.246 1.00 92.44 177 TRP A N 1
ATOM 1285 C CA . TRP A 1 177 ? -11.939 -1.319 11.650 1.00 92.44 177 TRP A CA 1
ATOM 1286 C C . TRP A 1 177 ? -12.809 -0.173 12.190 1.00 92.44 177 TRP A C 1
ATOM 1288 O O . TRP A 1 177 ? -13.434 -0.327 13.244 1.00 92.44 177 TRP A O 1
ATOM 1298 N N . LEU A 1 178 ? -12.940 0.932 11.448 1.00 90.62 178 LEU A N 1
ATOM 1299 C CA . LEU A 1 178 ? -13.814 2.054 11.820 1.00 90.62 178 LEU A CA 1
ATOM 1300 C C . LEU A 1 178 ? -15.280 1.640 11.966 1.00 90.62 178 LEU A C 1
ATOM 1302 O O . LEU A 1 178 ? -15.923 1.987 12.961 1.00 90.62 178 LEU A O 1
ATOM 1306 N N . VAL A 1 179 ? -15.808 0.877 11.007 1.00 89.25 179 VAL A N 1
ATOM 1307 C CA . VAL A 1 179 ? -17.186 0.367 11.047 1.00 89.25 179 VAL A CA 1
ATOM 1308 C C . VAL A 1 179 ? -17.394 -0.490 12.294 1.00 89.25 179 VAL A C 1
ATOM 1310 O O . VAL A 1 179 ? -18.367 -0.294 13.022 1.00 89.25 179 VAL A O 1
ATOM 1313 N N . LEU A 1 180 ? -16.459 -1.389 12.609 1.00 86.56 180 LEU A N 1
ATOM 1314 C CA . LEU A 1 180 ? -16.552 -2.257 13.785 1.00 86.56 180 LEU A CA 1
ATOM 1315 C C . LEU A 1 180 ? -16.503 -1.479 15.108 1.00 86.56 180 LEU A C 1
ATOM 1317 O O . LEU A 1 180 ? -17.252 -1.818 16.031 1.00 86.56 180 LEU A O 1
ATOM 1321 N N . LEU A 1 181 ? -15.691 -0.419 15.200 1.00 84.31 181 LEU A N 1
ATOM 1322 C CA . LEU A 1 181 ? -15.678 0.481 16.360 1.00 84.31 181 LEU A CA 1
ATOM 1323 C C . LEU A 1 181 ? -17.028 1.202 16.526 1.00 84.31 181 LEU A C 1
ATOM 1325 O O . LEU A 1 181 ? -17.584 1.243 17.625 1.00 84.31 181 LEU A O 1
ATOM 1329 N N . ARG A 1 182 ? -17.602 1.729 15.436 1.00 80.75 182 ARG A N 1
ATOM 1330 C CA . ARG A 1 182 ? -18.844 2.525 15.470 1.00 80.75 182 ARG A CA 1
ATOM 1331 C C . ARG A 1 182 ? -20.107 1.686 15.664 1.00 80.75 182 ARG A C 1
ATOM 1333 O O . ARG A 1 182 ? -20.967 2.059 16.463 1.00 80.75 182 ARG A O 1
ATOM 1340 N N . CYS A 1 183 ? -20.218 0.537 14.999 1.00 74.69 183 CYS A N 1
ATOM 1341 C CA . CYS A 1 183 ? -21.366 -0.364 15.145 1.00 74.69 183 CYS A CA 1
ATOM 1342 C C . CYS A 1 183 ? -21.485 -0.941 16.564 1.00 74.69 183 CYS A C 1
ATOM 1344 O O . CYS A 1 183 ? -22.590 -1.268 17.001 1.00 74.69 183 CYS A O 1
ATOM 1346 N N . ARG A 1 184 ? -20.375 -1.045 17.308 1.00 65.19 184 ARG A N 1
ATOM 1347 C CA . ARG A 1 184 ? -20.397 -1.410 18.732 1.00 65.19 184 ARG A CA 1
ATOM 1348 C C . ARG A 1 184 ? -20.981 -0.298 19.605 1.00 65.19 184 ARG A C 1
ATOM 1350 O O . ARG A 1 184 ? -21.845 -0.592 20.425 1.00 65.19 184 ARG A O 1
ATOM 1357 N N . CYS A 1 185 ? -20.606 0.965 19.381 1.00 54.22 185 CYS A N 1
ATOM 1358 C CA . CYS A 1 185 ? -21.192 2.099 20.108 1.00 54.22 185 CYS A CA 1
ATOM 1359 C C . CYS A 1 185 ? -22.718 2.190 19.930 1.00 54.22 185 CYS A C 1
ATOM 1361 O O . CYS A 1 185 ? -23.428 2.441 20.901 1.00 54.22 185 CYS A O 1
ATOM 1363 N N . ALA A 1 186 ? -23.230 1.941 18.719 1.00 53.19 186 ALA A N 1
ATOM 1364 C CA . ALA A 1 186 ? -24.665 2.017 18.434 1.00 53.19 186 ALA A CA 1
ATOM 1365 C C . ALA A 1 186 ? -25.485 0.924 19.148 1.00 53.19 186 ALA A C 1
ATOM 1367 O O . ALA A 1 186 ? -26.550 1.210 19.692 1.00 53.19 186 ALA A O 1
ATOM 1368 N N . ARG A 1 187 ? -24.981 -0.321 19.210 1.00 53.62 187 ARG A N 1
ATOM 1369 C CA . ARG A 1 187 ? -25.673 -1.411 19.926 1.00 53.62 187 ARG A CA 1
ATOM 1370 C C . ARG A 1 187 ? -25.677 -1.213 21.443 1.00 53.62 187 ARG A C 1
ATOM 1372 O O . ARG A 1 187 ? -26.664 -1.564 22.077 1.00 53.62 187 ARG A O 1
ATOM 1379 N N . CYS A 1 188 ? -24.630 -0.614 22.015 1.00 48.34 188 CYS A N 1
ATOM 1380 C CA . CYS A 1 188 ? -24.611 -0.265 23.439 1.00 48.34 188 CYS A CA 1
ATOM 1381 C C . CYS A 1 188 ? -25.575 0.887 23.773 1.00 48.34 188 CYS A C 1
ATOM 1383 O O . CYS A 1 188 ? -26.199 0.864 24.828 1.00 48.34 188 CYS A O 1
ATOM 1385 N N . ALA A 1 189 ? -25.743 1.863 22.873 1.00 43.25 189 ALA A N 1
ATOM 1386 C CA . ALA A 1 189 ? -26.657 2.992 23.076 1.00 43.25 189 ALA A CA 1
ATOM 1387 C C . ALA A 1 189 ? -28.147 2.596 23.022 1.00 43.25 189 ALA A C 1
ATOM 1389 O O . ALA A 1 189 ? -28.974 3.222 23.679 1.00 43.25 189 ALA A O 1
ATOM 1390 N N . HIS A 1 190 ? -28.504 1.547 22.273 1.00 44.62 190 HIS A N 1
ATOM 1391 C CA . HIS A 1 190 ? -29.880 1.034 22.211 1.00 44.62 190 HIS A CA 1
ATOM 1392 C C . HIS A 1 190 ? -30.242 0.028 23.309 1.00 44.62 190 HIS A C 1
ATOM 1394 O O . HIS A 1 190 ? -31.418 -0.285 23.471 1.00 44.62 190 HIS A O 1
ATOM 1400 N N . ALA A 1 191 ? -29.273 -0.427 24.103 1.00 44.66 191 ALA A N 1
ATOM 1401 C CA . ALA A 1 191 ? -29.517 -1.220 25.308 1.00 44.66 191 ALA A CA 1
ATOM 1402 C C . ALA A 1 191 ? -29.730 -0.335 26.555 1.00 44.66 191 ALA A C 1
ATOM 1404 O O . ALA A 1 191 ? -29.451 -0.760 27.675 1.00 44.66 191 ALA A O 1
ATOM 1405 N N . GLY A 1 192 ? -30.194 0.907 26.370 1.00 39.16 192 GLY A N 1
ATOM 1406 C CA . GLY A 1 192 ? -30.627 1.756 27.477 1.00 39.16 192 GLY A CA 1
ATOM 1407 C C . GLY A 1 192 ? -31.758 1.073 28.255 1.00 39.16 192 GLY A C 1
ATOM 1408 O O . GLY A 1 192 ? -32.588 0.392 27.641 1.00 39.16 192 GLY A O 1
ATOM 1409 N N . PRO A 1 193 ? -31.797 1.208 29.593 1.00 42.47 193 PRO A N 1
ATOM 1410 C CA . PRO A 1 193 ? -32.779 0.518 30.409 1.00 42.47 193 PRO A CA 1
ATOM 1411 C C . PRO A 1 193 ? -34.174 0.894 29.918 1.00 42.47 193 PRO A C 1
ATOM 1413 O O . PRO A 1 193 ? -34.541 2.071 29.894 1.00 42.47 193 PRO A O 1
ATOM 1416 N N . LYS A 1 194 ? -34.969 -0.113 29.535 1.00 44.25 194 LYS A N 1
ATOM 1417 C CA . LYS A 1 194 ? -36.420 0.045 29.539 1.00 44.25 194 LYS A CA 1
ATOM 1418 C C . LYS A 1 194 ? -36.760 0.423 30.972 1.00 44.25 194 LYS A C 1
ATOM 1420 O O . LYS A 1 194 ? -36.697 -0.423 31.858 1.00 44.25 194 LYS A O 1
ATOM 1425 N N . SER A 1 195 ? -37.023 1.707 31.194 1.00 41.47 195 SER A N 1
ATOM 1426 C CA . SER A 1 195 ? -37.626 2.203 32.419 1.00 41.47 195 SER A CA 1
ATOM 1427 C C . SER A 1 195 ? -38.927 1.430 32.594 1.00 41.47 195 SER A C 1
ATOM 1429 O O . SER A 1 195 ? -39.942 1.738 31.970 1.00 41.47 195 SER A O 1
ATOM 1431 N N . HIS A 1 196 ? -38.881 0.349 33.372 1.00 42.78 196 HIS A N 1
ATOM 1432 C CA . HIS A 1 196 ? -40.077 -0.173 33.992 1.00 42.78 196 HIS A CA 1
ATOM 1433 C C . HIS A 1 196 ? -40.501 0.920 34.961 1.00 42.78 196 HIS A C 1
ATOM 1435 O O . HIS A 1 196 ? -39.943 1.049 36.048 1.00 42.78 196 HIS A O 1
ATOM 1441 N N . GLY A 1 197 ? -41.438 1.751 34.505 1.00 39.66 197 GLY A N 1
ATOM 1442 C CA . GLY A 1 197 ? -42.174 2.685 35.335 1.00 39.66 197 GLY A CA 1
ATOM 1443 C C . GLY A 1 197 ? -42.887 1.906 36.431 1.00 39.66 197 GLY A C 1
ATOM 1444 O O . GLY A 1 197 ? -44.038 1.507 36.281 1.00 39.66 197 GLY A O 1
ATOM 1445 N N . GLY A 1 198 ? -42.175 1.657 37.526 1.00 37.50 198 GLY A N 1
ATOM 1446 C CA . GLY A 1 198 ? -42.765 1.329 38.805 1.00 37.50 198 GLY A CA 1
ATOM 1447 C C . GLY A 1 198 ? -43.447 2.588 39.306 1.00 37.50 198 GLY A C 1
ATOM 1448 O O . GLY A 1 198 ? -42.791 3.491 39.818 1.00 37.50 198 GLY A O 1
ATOM 1449 N N . HIS A 1 199 ? -44.761 2.662 39.113 1.00 40.28 199 HIS A N 1
ATOM 1450 C CA . HIS A 1 199 ? -45.619 3.561 39.869 1.00 40.28 199 HIS A CA 1
ATOM 1451 C C . HIS A 1 199 ? -45.391 3.295 41.364 1.00 40.28 199 HIS A C 1
ATOM 1453 O O . HIS A 1 199 ? -45.902 2.325 41.921 1.00 40.28 199 HIS A O 1
ATOM 1459 N N . VAL A 1 200 ? -44.604 4.150 42.015 1.00 43.78 200 VAL A N 1
ATOM 1460 C CA . VAL A 1 200 ? -44.545 4.226 43.474 1.00 43.78 200 VAL A CA 1
ATOM 1461 C C . VAL A 1 200 ? -45.822 4.938 43.910 1.00 43.78 200 VAL A C 1
ATOM 1463 O O . VAL A 1 200 ? -45.931 6.159 43.816 1.00 43.78 200 VAL A O 1
ATOM 1466 N N . ASN A 1 201 ? -46.821 4.162 44.330 1.00 40.44 201 ASN A N 1
ATOM 1467 C CA . ASN A 1 201 ? -47.972 4.682 45.060 1.00 40.44 201 ASN A CA 1
ATOM 1468 C C . ASN A 1 201 ? -47.470 5.222 46.406 1.00 40.44 201 ASN A C 1
ATOM 1470 O O . ASN A 1 201 ? -47.173 4.456 47.320 1.00 40.44 201 ASN A O 1
ATOM 1474 N N . ALA A 1 202 ? -47.358 6.544 46.520 1.00 42.81 202 ALA A N 1
ATOM 1475 C CA . ALA A 1 202 ? -47.173 7.217 47.796 1.00 42.81 202 ALA A CA 1
ATOM 1476 C C . ALA A 1 202 ? -48.508 7.185 48.555 1.00 42.81 202 ALA A C 1
ATOM 1478 O O . ALA A 1 202 ? -49.390 8.012 48.323 1.00 42.81 202 ALA A O 1
ATOM 1479 N N . GLN A 1 203 ? -48.677 6.188 49.425 1.00 41.88 203 GLN A N 1
ATOM 1480 C CA . GLN A 1 203 ? -49.813 6.108 50.333 1.00 41.88 203 GLN A CA 1
ATOM 1481 C C . GLN A 1 203 ? -49.496 6.860 51.636 1.00 41.88 203 GLN A C 1
ATOM 1483 O O . GLN A 1 203 ? -48.556 6.549 52.360 1.00 41.88 203 GLN A O 1
ATOM 1488 N N . VAL A 1 204 ? -50.312 7.886 51.852 1.00 48.12 204 VAL A N 1
ATOM 1489 C CA . VAL A 1 204 ? -50.571 8.715 53.034 1.00 48.12 204 VAL A CA 1
ATOM 1490 C C . VAL A 1 204 ? -50.392 8.013 54.394 1.00 48.12 204 VAL A C 1
ATOM 1492 O O . VAL A 1 204 ? -51.082 7.039 54.671 1.00 48.12 204 VAL A O 1
ATOM 1495 N N . VAL A 1 205 ? -49.596 8.619 55.284 1.00 44.56 205 VAL A N 1
ATOM 1496 C CA . VAL A 1 205 ? -49.768 8.636 56.757 1.00 44.56 205 VAL A CA 1
ATOM 1497 C C . VAL A 1 205 ? -49.253 10.021 57.190 1.00 44.56 205 VAL A C 1
ATOM 1499 O O . VAL A 1 205 ? -48.103 10.343 56.927 1.00 44.56 205 VAL A O 1
ATOM 1502 N N . GLY A 1 206 ? -50.048 10.984 57.654 1.00 40.34 206 GLY A N 1
ATOM 1503 C CA . GLY A 1 206 ? -50.988 10.916 58.768 1.00 40.34 206 GLY A CA 1
ATOM 1504 C C . GLY A 1 206 ? -50.372 11.698 59.934 1.00 40.34 206 GLY A C 1
ATOM 1505 O O . GLY A 1 206 ? -49.690 11.116 60.768 1.00 40.34 206 GLY A O 1
ATOM 1506 N N . VAL A 1 207 ? -50.543 13.026 59.931 1.00 44.12 207 VAL A N 1
ATOM 1507 C CA . VAL A 1 207 ? -50.103 13.944 60.996 1.00 44.12 207 VAL A CA 1
ATOM 1508 C C . VAL A 1 207 ? -50.951 13.684 62.242 1.00 44.12 207 VAL A C 1
ATOM 1510 O O . VAL A 1 207 ? -52.157 13.912 62.212 1.00 44.12 207 VAL A O 1
ATOM 1513 N N . GLY A 1 208 ? -50.326 13.205 63.316 1.00 38.81 208 GLY A N 1
ATOM 1514 C CA . GLY A 1 208 ? -50.918 13.128 64.651 1.00 38.81 208 GLY A CA 1
ATOM 1515 C C . GLY A 1 208 ? -50.370 14.253 65.522 1.00 38.81 208 GLY A C 1
ATOM 1516 O O . GLY A 1 208 ? -49.207 14.217 65.910 1.00 38.81 208 GLY A O 1
ATOM 1517 N N . HIS A 1 209 ? -51.210 15.255 65.767 1.00 38.28 209 HIS A N 1
ATOM 1518 C CA . HIS A 1 209 ? -51.107 16.172 66.898 1.00 38.28 209 HIS A CA 1
ATOM 1519 C C . HIS A 1 209 ? -51.601 15.437 68.148 1.00 38.28 209 HIS A C 1
ATOM 1521 O O . HIS A 1 209 ? -52.688 14.871 68.077 1.00 38.28 209 HIS A O 1
ATOM 1527 N N . GLU A 1 210 ? -50.843 15.499 69.243 1.00 46.78 210 GLU A N 1
ATOM 1528 C CA . GLU A 1 210 ? -51.306 15.711 70.628 1.00 46.78 210 GLU A CA 1
ATOM 1529 C C . GLU A 1 210 ? -50.109 16.087 71.513 1.00 46.78 210 GLU A C 1
ATOM 1531 O O . GLU A 1 210 ? -49.048 15.432 71.394 1.00 46.78 210 GLU A O 1
#

Organism: NCBI:txid1333877

Secondary structure (DSSP, 8-state):
-HHHHHHHHHHHHHHHHHHHHHHHHHT-HHHHHHHHHHHHHHHHHHHHHHHH-HHHHHHHS----------SS-HHHHHHHHHHHHHHHHHHHHHHHHHHHIIIIIHHHGGG-GGGG-GGG-SSSGGGHHHHHHHHHH-GGGGGSPBPPTT---S--B-HHHHHHHHHHHHHHHHHHHHHHHHHHHHHHHT-------------------

pLDDT: mean 79.34, std 18.69, range [37.5, 98.19]

Foldseek 3Di:
DLVVLLCLLVVLLVVLVVCLVVCVVQPWVLSNVLSVLLNVLSVLLNVLSVVPDPPVCVVVDVDDDDPDQDDAQDPSLVVSLVSLVVSLCVLQVLLVLLVCCCVPQPVVLLVVQPPNLQQLPDPVCRQSVVSVVVSCVVPVSQVSWQATDGNHSDSHGTCSNVSSVSSNSSSVSSVSSNCVSVVVSVVSVVVPDPPPPPPPPPDDDDDDDD

Sequence (210 aa):
WDCVRLVPFVGWSIMAIFAIPGYAAIGWVAPVVAAVFSTLMCAFAVHAMWTTGRDLRQYLSLLPAEDGAATGPSAATRAQTCVAVTFSVVAFAWAALDFAVHSTAIAPAKASQPCGGECGHCAEDPNCASWAEGVRERHPIVDVCPTVKAGSEADTTFSCLADGAWLTCTGLVGLLWLVLLRCRCARCAHAGPKSHGGHVNAQVVGVGHE

Radius of gyration: 27.63 Å; chains: 1; bounding box: 71×34×96 Å